Protein AF-A0A9E6B2T8-F1 (afdb_monomer)

Secondary structure (DSSP, 8-state):
--PPPPP-------------HHHHHHHHHHTSSHHHHHHHHHHHH--HHHHHHHT-S-HHHHHHHHHHHHHHHS-GGGB-SSSHHHHHHHHHHHTSSSEEEHHHHHHHHH--GGGGGGB--SBPTT-EESSGGGB-GGGT-EEE--TT-SSEEEE--EEE-TTSB--STTEEE-TTEEE-SSBEEEPBPTTSB-BTTB-B-TTEE--SSTT-B-EEPBPTT-EESSGGGBTTS-EE--TT-S-EEE-SEEE--TTSHHHHTT-

Radius of gyration: 22.66 Å; Cα contacts (8 Å, |Δi|>4): 548; chains: 1; bounding box: 58×79×52 Å

Foldseek 3Di:
DDDDDDDDDDDPDPPPPDDDPVNVVVVLVQPVWLLSLLLLLQLLQQDPQLCVQQVPVDSVRLSVLSSVLSCVQEPRVQFDSPLSVVLSVLSNVQNVNQKHFPVSCCSSNVCDDSRLQRGQAPADFQGKDQFQSNHGCVVPWGFADDPPDNIGGTENADEDEAFQFQLDNRYDYPQQFAHLNGGTYGAAEFFAFADPRRAHGQQWGWDDDPRTGTDGADEFFDKDQALRSHNRSDFDDDPPDSIGTHHRIDRRHNPDPVSVSSD

Solvent-accessible surface area (backbone atoms only — not comparable to full-atom values): 13798 Å² total; per-residue (Å²): 142,84,83,86,84,83,82,85,82,81,82,81,79,78,82,76,82,76,79,50,73,68,58,54,51,56,52,50,63,60,31,71,45,46,66,49,40,19,48,53,42,8,56,36,43,38,38,71,61,31,29,59,36,24,62,22,87,36,54,70,49,15,24,58,37,29,25,55,52,39,57,72,72,49,53,62,93,26,49,30,55,88,35,39,66,54,20,42,52,49,40,30,57,34,33,65,79,29,48,32,32,40,69,36,44,38,32,72,76,62,41,26,76,64,27,37,42,29,32,23,15,87,25,46,80,76,27,71,23,85,42,42,54,40,6,22,30,86,74,56,20,36,39,39,66,52,71,96,47,92,58,20,28,9,22,58,74,38,83,33,56,84,71,36,74,30,58,55,79,35,43,38,42,47,94,67,30,39,46,75,53,47,34,14,38,72,34,31,51,79,71,32,74,29,43,97,70,41,45,38,32,89,68,34,24,56,57,92,62,98,84,19,37,15,36,75,33,32,56,75,69,33,81,25,74,44,30,6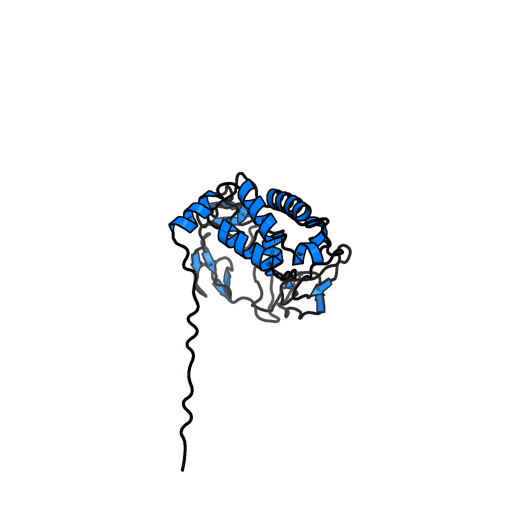5,44,15,66,54,46,23,37,53,54,50,101,88,48,80,56,23,28,15,32,67,54,47,70,57,27,67,83,37,75,72,24,67,58,38,72

Sequence (263 aa):
MRRPLLALVTLSISLACSQTPDEIDSQRGALQDAGSFCAEWADAACNSQVVDRCAAESTDHCVGQQERSCKKLINADEYSNRTAFQCLGAVARAYADAELTASELKTVLGAQNECDSVVAGPGAADGACLRTSDCNTDRELECLFRPGNAVGSCQLPEGIEAGHDCSALSSVCGGEYYCDGSHCLSKKAAEEPCSNTEPCGADLHCPAGDDSHCQPTLDTGGECELDEQCASGLCALRTTESVGVCADSVVLNPLSPLCEQLR

Nearest PDB structures (foldseek):
  6cuc-assembly1_A  TM=4.946E-01  e=6.580E-02  Cyriopagopus schmidti
  5irx-assembly1_E  TM=4.633E-01  e=2.739E-01  Cyriopagopus schmidti

Structure (mmCIF, N/CA/C/O backbone):
data_AF-A0A9E6B2T8-F1
#
_entry.id   AF-A0A9E6B2T8-F1
#
loop_
_atom_site.group_PDB
_atom_site.id
_atom_site.type_symbol
_atom_site.label_atom_id
_atom_site.label_alt_id
_atom_site.label_comp_id
_atom_site.label_asym_id
_atom_site.label_entity_id
_atom_site.label_seq_id
_atom_site.pdbx_PDB_ins_code
_atom_site.Cartn_x
_atom_site.Cartn_y
_atom_site.Cartn_z
_atom_site.occupancy
_atom_site.B_iso_or_equiv
_atom_site.auth_seq_id
_atom_site.auth_comp_id
_atom_site.auth_asym_id
_atom_site.auth_atom_id
_atom_site.pdbx_PDB_model_num
ATOM 1 N N . MET A 1 1 ? -24.218 -64.046 4.408 1.00 39.78 1 MET A N 1
ATOM 2 C CA . MET A 1 1 ? -24.852 -62.838 4.980 1.00 39.78 1 MET A CA 1
ATOM 3 C C . MET A 1 1 ? -23.865 -61.680 4.872 1.00 39.78 1 MET A C 1
ATOM 5 O O . MET A 1 1 ? -22.901 -61.652 5.620 1.00 39.78 1 MET A O 1
ATOM 9 N N . ARG A 1 2 ? -24.033 -60.786 3.892 1.00 34.91 2 ARG A N 1
ATOM 10 C CA . ARG A 1 2 ? -23.245 -59.550 3.737 1.00 34.91 2 ARG A CA 1
ATOM 11 C C . ARG A 1 2 ? -24.241 -58.412 3.513 1.00 34.91 2 ARG A C 1
ATOM 13 O O . ARG A 1 2 ? -25.027 -58.487 2.575 1.00 34.91 2 ARG A O 1
ATOM 20 N N . ARG A 1 3 ? -24.264 -57.435 4.422 1.00 41.81 3 ARG A N 1
ATOM 21 C CA . ARG A 1 3 ? -25.079 -56.214 4.326 1.00 41.81 3 ARG A CA 1
ATOM 22 C C . ARG A 1 3 ? -24.258 -55.134 3.611 1.00 41.81 3 ARG A C 1
ATOM 24 O O . ARG A 1 3 ? -23.122 -54.925 4.033 1.00 41.81 3 ARG A O 1
ATOM 31 N N . PRO A 1 4 ? -24.787 -54.442 2.591 1.00 47.94 4 PRO A N 1
ATOM 32 C CA . PRO A 1 4 ? -24.173 -53.220 2.092 1.00 47.94 4 PRO A CA 1
ATOM 33 C C . PRO A 1 4 ? -24.588 -52.026 2.968 1.00 47.94 4 PRO A C 1
ATOM 35 O O . PRO A 1 4 ? -25.767 -51.852 3.278 1.00 47.94 4 PRO A O 1
ATOM 38 N N . LEU A 1 5 ? -23.603 -51.228 3.381 1.00 50.06 5 LEU A N 1
ATOM 39 C CA . LEU A 1 5 ? -23.778 -49.911 3.995 1.00 50.06 5 LEU A CA 1
ATOM 40 C C . LEU A 1 5 ? -24.016 -48.889 2.874 1.00 50.06 5 LEU A C 1
ATOM 42 O O . LEU A 1 5 ? -23.156 -48.716 2.013 1.00 50.06 5 LEU A O 1
ATOM 46 N N . LEU A 1 6 ? -25.179 -48.233 2.881 1.00 46.94 6 LEU A N 1
ATOM 47 C CA . LEU A 1 6 ? -25.434 -47.030 2.088 1.00 46.94 6 LEU A CA 1
ATOM 48 C C . LEU A 1 6 ? -24.736 -45.844 2.767 1.00 46.94 6 LEU A C 1
ATOM 50 O O . LEU A 1 6 ? -25.043 -45.530 3.916 1.00 46.94 6 LEU A O 1
ATOM 5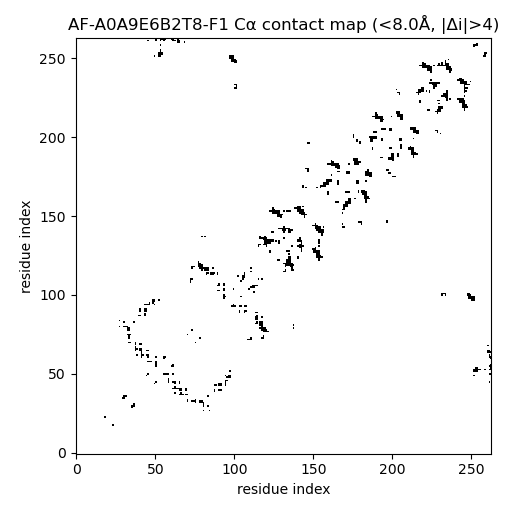4 N N . ALA A 1 7 ? -23.830 -45.180 2.052 1.00 48.09 7 ALA A N 1
ATOM 55 C CA . ALA A 1 7 ? -23.299 -43.877 2.432 1.00 48.09 7 ALA A CA 1
ATOM 56 C C . ALA A 1 7 ? -24.248 -42.782 1.916 1.00 48.09 7 ALA A C 1
ATOM 58 O O . ALA A 1 7 ? -24.471 -42.669 0.710 1.00 48.09 7 ALA A O 1
ATOM 59 N N . LEU A 1 8 ? -24.830 -42.006 2.833 1.00 46.06 8 LEU A N 1
ATOM 60 C CA . LEU A 1 8 ? -25.607 -40.806 2.526 1.00 46.06 8 LEU A CA 1
ATOM 61 C C . LEU A 1 8 ? -24.627 -39.640 2.322 1.00 46.06 8 LEU A C 1
ATOM 63 O O . LEU A 1 8 ? -23.967 -39.219 3.268 1.00 46.06 8 LEU A O 1
ATOM 67 N N . VAL A 1 9 ? -24.527 -39.131 1.094 1.00 49.38 9 VAL A N 1
ATOM 68 C CA . VAL A 1 9 ? -23.808 -37.890 0.778 1.00 49.38 9 VAL A CA 1
ATOM 69 C C . VAL A 1 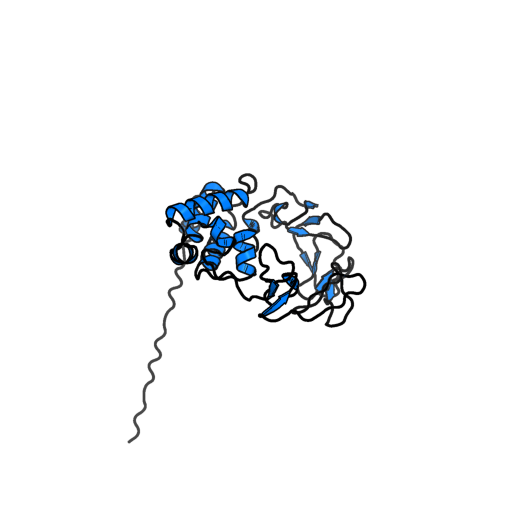9 ? -24.791 -36.735 0.960 1.00 49.38 9 VAL A C 1
ATOM 71 O O . VAL A 1 9 ? -25.704 -36.559 0.155 1.00 49.38 9 VAL A O 1
ATOM 74 N N . THR A 1 10 ? -24.647 -35.970 2.040 1.00 47.75 10 THR A N 1
ATOM 75 C CA . THR A 1 10 ? -25.374 -34.710 2.236 1.00 47.75 10 THR A CA 1
ATOM 76 C C . THR A 1 10 ? -24.687 -33.616 1.427 1.00 47.75 10 THR A C 1
ATOM 78 O O . THR A 1 10 ? -23.586 -33.184 1.760 1.00 47.75 10 THR A O 1
ATOM 81 N N . LEU A 1 11 ? -25.336 -33.205 0.340 1.00 46.59 11 LEU A N 1
ATOM 82 C CA . LEU A 1 11 ? -24.934 -32.083 -0.498 1.00 46.59 11 LEU A CA 1
ATOM 83 C C . LEU A 1 11 ? -25.292 -30.777 0.237 1.00 46.59 11 LEU A C 1
ATOM 85 O O . LEU A 1 11 ? -26.454 -30.372 0.262 1.00 46.59 11 LEU A O 1
ATOM 89 N N . SER A 1 12 ? -24.313 -30.150 0.885 1.00 43.91 12 SER A N 1
ATOM 90 C CA . SER A 1 12 ? -24.464 -28.819 1.480 1.00 43.91 12 SER A CA 1
ATOM 91 C C . SER A 1 12 ? -24.494 -27.782 0.357 1.00 43.91 12 SER A C 1
ATOM 93 O O . SER A 1 12 ? -23.468 -27.485 -0.248 1.00 43.91 12 SER A O 1
ATOM 95 N N . ILE A 1 13 ? -25.681 -27.266 0.042 1.00 42.25 13 ILE A N 1
ATOM 96 C CA . ILE A 1 13 ? -25.859 -26.147 -0.887 1.00 42.25 13 ILE A CA 1
ATOM 97 C C . ILE A 1 13 ? -25.399 -24.883 -0.157 1.00 42.25 13 ILE A C 1
ATOM 99 O O . ILE A 1 13 ? -26.090 -24.395 0.737 1.00 42.25 13 ILE A O 1
ATOM 103 N N . SER A 1 14 ? -24.225 -24.370 -0.516 1.00 40.38 14 SER A N 1
ATOM 104 C CA . SER A 1 14 ? -23.780 -23.040 -0.109 1.00 40.38 14 SER A CA 1
ATOM 105 C C . SER A 1 14 ? -24.746 -22.004 -0.689 1.00 40.38 14 SER A C 1
ATOM 107 O O . SER A 1 14 ? -24.789 -21.798 -1.901 1.00 40.38 14 SER A O 1
ATOM 109 N N . LEU A 1 15 ? -25.547 -21.368 0.170 1.00 40.00 15 LEU A N 1
ATOM 110 C CA . LEU A 1 15 ? -26.296 -20.158 -0.163 1.00 40.00 15 LEU A CA 1
ATOM 111 C C . LEU A 1 15 ? -25.293 -19.021 -0.390 1.00 40.00 15 LEU A C 1
ATOM 113 O O . LEU A 1 15 ? -24.921 -18.312 0.539 1.00 40.00 15 LEU A O 1
ATOM 117 N N . ALA A 1 16 ? -24.840 -18.859 -1.630 1.00 41.72 16 ALA A N 1
ATOM 118 C CA . ALA A 1 16 ? -24.264 -17.603 -2.078 1.00 41.72 16 ALA A CA 1
ATOM 119 C C . ALA A 1 16 ? -25.407 -16.580 -2.152 1.00 41.72 16 ALA A C 1
ATOM 121 O O . ALA A 1 16 ? -26.216 -16.610 -3.083 1.00 41.72 16 ALA A O 1
ATOM 122 N N . CYS A 1 17 ? -25.519 -15.720 -1.137 1.00 43.41 17 CYS A N 1
ATOM 123 C CA . CYS A 1 17 ? -26.401 -14.556 -1.161 1.00 43.41 17 CYS A CA 1
ATOM 124 C C . CYS A 1 17 ? -26.036 -13.697 -2.378 1.00 43.41 17 CYS A C 1
ATOM 126 O O . CYS A 1 17 ? -25.031 -12.994 -2.376 1.00 43.41 17 CYS A O 1
ATOM 128 N N . SER A 1 18 ? -26.826 -13.807 -3.443 1.00 44.78 18 SER A N 1
ATOM 129 C CA . SER A 1 18 ? -26.680 -12.988 -4.641 1.00 44.78 18 SER A CA 1
ATOM 130 C C . SER A 1 18 ? -27.371 -11.657 -4.364 1.00 44.78 18 SER A C 1
ATOM 132 O O . SER A 1 18 ? -28.598 -11.593 -4.400 1.00 44.78 18 SER A O 1
ATOM 134 N N . GLN A 1 19 ? -26.601 -10.628 -4.010 1.00 53.06 19 GLN A N 1
ATOM 135 C CA . GLN A 1 19 ? -27.118 -9.262 -3.906 1.00 53.06 19 GLN A CA 1
ATOM 136 C C . GLN A 1 19 ? -27.651 -8.817 -5.269 1.00 53.06 19 GLN A C 1
ATOM 138 O O . GLN A 1 19 ? -27.060 -9.119 -6.311 1.00 53.06 19 GLN A O 1
ATOM 143 N N . THR A 1 20 ? -28.792 -8.133 -5.271 1.00 56.78 20 THR A N 1
ATOM 144 C CA . THR A 1 20 ? -29.376 -7.621 -6.514 1.00 56.78 20 THR A CA 1
ATOM 145 C C . THR A 1 20 ? -28.633 -6.362 -6.982 1.00 56.78 20 THR A C 1
ATOM 147 O O . THR A 1 20 ? -28.131 -5.609 -6.147 1.00 56.78 20 THR A O 1
ATOM 150 N N . PRO A 1 21 ? -28.564 -6.086 -8.298 1.00 62.22 21 PRO A N 1
ATOM 151 C CA . PRO A 1 21 ? -27.972 -4.846 -8.811 1.00 62.22 21 PRO A CA 1
ATOM 152 C C . PRO A 1 21 ? -28.556 -3.575 -8.170 1.00 62.22 21 PRO A C 1
ATOM 154 O O . PRO A 1 21 ? -27.811 -2.642 -7.891 1.00 62.22 21 PRO A O 1
ATOM 157 N N . ASP A 1 22 ? -29.855 -3.582 -7.851 1.00 57.69 22 ASP A N 1
ATOM 158 C CA . ASP A 1 22 ? -30.545 -2.460 -7.200 1.00 57.69 22 ASP A CA 1
ATOM 159 C C . ASP A 1 22 ? -30.086 -2.231 -5.744 1.00 57.69 22 ASP A C 1
ATOM 161 O O . ASP A 1 22 ? -29.989 -1.088 -5.297 1.00 57.69 22 ASP A O 1
ATOM 165 N N . GLU A 1 23 ? -29.753 -3.291 -4.994 1.00 59.38 23 GLU A N 1
ATOM 166 C CA . GLU A 1 23 ? -29.161 -3.160 -3.652 1.00 59.38 23 GLU A CA 1
ATOM 167 C C . GLU A 1 23 ? -27.735 -2.608 -3.719 1.00 59.38 23 GLU A C 1
ATOM 169 O O . GLU A 1 23 ? -27.377 -1.749 -2.916 1.00 59.38 23 GLU A O 1
ATOM 174 N N . ILE A 1 24 ? -26.945 -3.043 -4.705 1.00 58.03 24 ILE A N 1
ATOM 175 C CA . ILE A 1 24 ? -25.574 -2.559 -4.916 1.00 58.03 24 ILE A CA 1
ATOM 176 C C . ILE A 1 24 ? -25.579 -1.067 -5.280 1.00 58.03 24 ILE A C 1
ATOM 178 O O . ILE A 1 24 ? -24.773 -0.300 -4.752 1.00 58.03 24 ILE A O 1
ATOM 182 N N . ASP A 1 25 ? -26.503 -0.626 -6.135 1.00 59.22 25 ASP A N 1
ATOM 183 C CA . ASP A 1 25 ? -26.621 0.786 -6.511 1.00 59.22 25 ASP A CA 1
ATOM 184 C C . ASP A 1 25 ? -27.166 1.653 -5.368 1.00 59.22 25 ASP A C 1
ATOM 186 O O . ASP A 1 25 ? -26.686 2.770 -5.160 1.00 59.22 25 ASP A O 1
ATOM 190 N N . SER A 1 26 ? -28.099 1.136 -4.560 1.00 61.56 26 SER A N 1
ATOM 191 C CA . SER A 1 26 ? -28.564 1.835 -3.355 1.00 61.56 26 SER A CA 1
ATOM 192 C C . SER A 1 26 ? -27.455 1.980 -2.312 1.00 61.56 26 SER A C 1
ATOM 194 O O . SER A 1 26 ? -27.367 3.018 -1.657 1.00 61.56 26 SER A O 1
ATOM 196 N N . GLN A 1 27 ? -26.602 0.967 -2.160 1.00 62.81 27 GLN A N 1
ATOM 197 C CA . GLN A 1 27 ? -25.443 1.030 -1.278 1.00 62.81 27 GLN A CA 1
ATOM 198 C C . GLN A 1 27 ? -24.390 2.012 -1.829 1.00 62.81 27 GLN A C 1
ATOM 200 O O . GLN A 1 27 ? -23.911 2.857 -1.077 1.00 62.81 27 GLN A O 1
ATOM 205 N N . ARG A 1 28 ? -24.092 2.030 -3.141 1.00 61.50 28 ARG A N 1
ATOM 206 C CA . ARG A 1 28 ? -23.213 3.066 -3.750 1.00 61.50 28 ARG A CA 1
ATOM 207 C C . ARG A 1 28 ? -23.743 4.476 -3.569 1.00 61.50 28 ARG A C 1
ATOM 209 O O . ARG A 1 28 ? -22.951 5.401 -3.409 1.00 61.50 28 ARG A O 1
ATOM 216 N N . GLY A 1 29 ? -25.063 4.635 -3.541 1.00 64.12 29 GLY A N 1
ATOM 217 C CA . GLY A 1 29 ? -25.708 5.894 -3.190 1.00 64.12 29 GLY A CA 1
ATOM 218 C C . GLY A 1 29 ? -25.353 6.407 -1.789 1.00 64.12 29 GLY A C 1
ATOM 219 O O . GLY A 1 29 ? -25.330 7.617 -1.589 1.00 64.12 29 GLY A O 1
ATOM 220 N N . ALA A 1 30 ? -25.033 5.520 -0.842 1.00 77.69 30 ALA A N 1
ATOM 221 C CA . ALA A 1 30 ? -24.651 5.895 0.520 1.00 77.69 30 ALA A CA 1
ATOM 222 C C . ALA A 1 30 ? -23.182 6.343 0.636 1.00 77.69 30 ALA A C 1
ATOM 224 O O . ALA A 1 30 ? -22.857 7.124 1.524 1.00 77.69 30 ALA A O 1
ATOM 225 N N . LEU A 1 31 ? -22.313 5.915 -0.286 1.00 90.00 31 LEU A N 1
ATOM 226 C CA . LEU A 1 31 ? -20.875 6.220 -0.302 1.00 90.00 31 LEU A CA 1
ATOM 227 C C . LEU A 1 31 ? -20.518 7.300 -1.336 1.00 90.00 31 LEU A C 1
ATOM 229 O O . LEU A 1 31 ? -19.458 7.244 -1.954 1.00 90.00 31 LEU A O 1
ATOM 233 N N . GLN A 1 32 ? -21.417 8.249 -1.606 1.00 87.25 32 GLN A N 1
ATOM 234 C CA . GLN A 1 32 ? -21.206 9.245 -2.667 1.00 87.25 32 GLN A CA 1
ATOM 235 C C . GLN A 1 32 ? -20.102 10.260 -2.364 1.00 87.25 32 GLN A C 1
ATOM 237 O O . GLN A 1 32 ? -19.532 10.814 -3.300 1.00 87.25 32 GLN A O 1
ATOM 242 N N . ASP A 1 33 ? -19.782 10.484 -1.093 1.00 90.88 33 ASP A N 1
ATOM 243 C CA . ASP A 1 33 ? -18.741 11.412 -0.670 1.00 90.88 33 ASP A CA 1
ATOM 244 C C . ASP A 1 33 ? -17.759 10.773 0.317 1.00 90.88 33 ASP A C 1
ATOM 246 O O . ASP A 1 33 ? -18.063 9.789 1.000 1.00 90.88 33 ASP A O 1
ATOM 250 N N . ALA A 1 34 ? -16.570 11.373 0.402 1.00 92.62 34 ALA A N 1
ATOM 251 C CA . ALA A 1 34 ? -15.487 10.916 1.267 1.00 92.62 34 ALA A CA 1
ATOM 252 C C . ALA A 1 34 ? -15.869 10.899 2.755 1.00 92.62 34 ALA A C 1
ATOM 254 O O . ALA A 1 34 ? -15.321 10.114 3.527 1.00 92.62 34 ALA A O 1
ATOM 255 N N . GLY A 1 35 ? -16.794 11.766 3.180 1.00 94.50 35 GLY A N 1
ATOM 256 C CA . GLY A 1 35 ? -17.267 11.821 4.557 1.00 94.50 35 GLY A CA 1
ATOM 257 C C . GLY A 1 35 ? -18.040 10.562 4.927 1.00 94.50 35 GLY A C 1
ATOM 258 O O . GLY A 1 35 ? -17.684 9.911 5.909 1.00 94.50 35 GLY A O 1
ATOM 259 N N . SER A 1 36 ? -19.037 10.196 4.119 1.00 94.75 36 SER A N 1
ATOM 260 C CA . SER A 1 36 ? -19.785 8.945 4.300 1.00 94.75 36 SER A CA 1
ATOM 261 C C . SER A 1 36 ? -18.893 7.713 4.161 1.00 94.75 36 SER A C 1
ATOM 263 O O . SER A 1 36 ? -19.002 6.791 4.964 1.00 94.75 36 SER A O 1
ATOM 265 N N . PHE A 1 37 ? -17.957 7.708 3.207 1.00 95.56 37 PHE A N 1
ATOM 266 C CA . PHE A 1 37 ? -16.970 6.633 3.096 1.00 95.56 37 PHE A CA 1
ATOM 267 C C . PHE A 1 37 ? -16.132 6.471 4.366 1.00 95.56 37 PHE A C 1
ATOM 269 O O . PHE A 1 37 ? -15.991 5.361 4.870 1.00 95.56 37 PHE A O 1
ATOM 276 N N . CYS A 1 38 ? -15.609 7.567 4.919 1.00 96.38 38 CYS A N 1
ATOM 277 C CA . CYS A 1 38 ? -14.784 7.496 6.119 1.00 96.38 38 CYS A CA 1
ATOM 278 C C . CYS A 1 38 ? -15.559 7.129 7.389 1.00 96.38 38 CYS A C 1
ATOM 280 O O . CYS A 1 38 ? -14.953 6.591 8.314 1.00 96.38 38 CYS A O 1
ATOM 282 N N . ALA A 1 39 ? -16.867 7.390 7.446 1.00 95.75 39 ALA A N 1
ATOM 283 C CA . ALA A 1 39 ? -17.714 6.884 8.524 1.00 95.75 39 ALA A CA 1
ATOM 284 C C . ALA A 1 39 ? -17.820 5.350 8.458 1.00 95.75 39 ALA A C 1
ATOM 286 O O . ALA A 1 39 ? -17.547 4.665 9.438 1.00 95.75 39 ALA A O 1
ATOM 287 N N . GLU A 1 40 ? -18.096 4.804 7.273 1.00 96.25 40 GLU A N 1
ATOM 288 C CA . GLU A 1 40 ? -18.193 3.352 7.065 1.00 96.25 40 GLU A CA 1
ATOM 289 C C . GLU A 1 40 ? -16.831 2.650 7.210 1.00 96.25 40 GLU A C 1
ATOM 291 O O . GLU A 1 40 ? -16.750 1.535 7.725 1.00 96.25 40 GLU A O 1
ATOM 296 N N . TRP A 1 41 ? -15.733 3.313 6.826 1.00 96.00 41 TRP A N 1
ATOM 297 C CA . TRP A 1 41 ? -14.370 2.845 7.108 1.00 96.00 41 TRP A CA 1
ATOM 298 C C . TRP A 1 41 ? -14.160 2.682 8.609 1.00 96.00 41 TRP A C 1
ATOM 300 O O . TRP A 1 41 ? -13.617 1.676 9.067 1.00 96.00 41 TRP A O 1
ATOM 310 N N . ALA A 1 42 ? -14.566 3.690 9.381 1.00 96.06 42 ALA A N 1
ATOM 311 C CA . ALA A 1 42 ? -14.387 3.698 10.819 1.00 96.06 42 ALA A CA 1
ATOM 312 C C . ALA A 1 42 ? -15.186 2.581 11.497 1.00 96.06 42 ALA A C 1
ATOM 314 O O . ALA A 1 42 ? -14.642 1.884 12.354 1.00 96.06 42 ALA A O 1
ATOM 315 N N . ASP A 1 43 ? -16.424 2.354 11.060 1.00 95.69 43 ASP A N 1
ATOM 316 C CA . ASP A 1 43 ? -17.250 1.243 11.535 1.00 95.69 43 ASP A CA 1
ATOM 317 C C . ASP A 1 43 ? -16.635 -0.121 11.182 1.00 95.69 43 ASP A C 1
ATOM 319 O O . ASP A 1 43 ? -16.597 -1.023 12.024 1.00 95.69 43 ASP A O 1
ATOM 323 N N . ALA A 1 44 ? -16.081 -0.269 9.973 1.00 95.38 44 ALA A N 1
ATOM 324 C CA . ALA A 1 44 ? -15.379 -1.483 9.554 1.00 95.38 44 ALA A CA 1
ATOM 325 C C . ALA A 1 44 ? -14.115 -1.756 10.391 1.00 95.38 44 ALA A C 1
ATOM 327 O O . ALA A 1 44 ? -13.830 -2.909 10.727 1.00 95.38 44 ALA A O 1
ATOM 328 N N . ALA A 1 45 ? -13.368 -0.708 10.746 1.00 95.19 45 ALA A N 1
ATOM 329 C CA . ALA A 1 45 ? -12.142 -0.816 11.532 1.00 95.19 45 ALA A CA 1
ATOM 330 C C . ALA A 1 45 ? -12.404 -1.074 13.027 1.00 95.19 45 ALA A C 1
ATOM 332 O O . ALA A 1 45 ? -11.662 -1.811 13.674 1.00 95.19 45 ALA A O 1
ATOM 333 N N . CYS A 1 46 ? -13.466 -0.501 13.596 1.00 96.25 46 CYS A N 1
ATOM 334 C CA . CYS A 1 46 ? -13.718 -0.483 15.040 1.00 96.25 46 CYS A CA 1
ATOM 335 C C . CYS A 1 46 ? -14.659 -1.590 15.529 1.00 96.25 46 CYS A C 1
ATOM 337 O O . CYS A 1 46 ? -15.605 -1.348 16.282 1.00 96.25 46 CYS A O 1
ATOM 339 N N . ASN A 1 47 ? -14.373 -2.838 15.159 1.00 94.38 47 ASN A N 1
ATOM 340 C CA . ASN A 1 47 ? -15.091 -3.984 15.716 1.00 94.38 47 ASN A CA 1
ATOM 341 C C . ASN A 1 47 ? -14.674 -4.278 17.175 1.00 94.38 47 ASN A C 1
ATOM 343 O O . ASN A 1 47 ? -13.680 -3.757 17.687 1.00 94.38 47 ASN A O 1
ATOM 347 N N . SER A 1 48 ? -15.429 -5.145 17.859 1.00 94.69 48 SER A N 1
ATOM 348 C CA . SER A 1 48 ? -15.191 -5.453 19.276 1.00 94.69 48 SER A CA 1
ATOM 349 C C . SER A 1 48 ? -13.791 -6.004 19.554 1.00 94.69 48 SER A C 1
ATOM 351 O O . SER A 1 48 ? -13.220 -5.689 20.590 1.00 94.69 48 SER A O 1
ATOM 353 N N . GLN A 1 49 ? -13.210 -6.787 18.637 1.00 94.94 49 GLN A N 1
ATOM 354 C CA . GLN A 1 49 ? -11.865 -7.330 18.831 1.00 94.94 49 GLN A CA 1
ATOM 355 C C . GLN A 1 49 ? -10.819 -6.221 18.806 1.00 94.94 49 GLN A C 1
ATOM 357 O O . GLN A 1 49 ? -9.945 -6.202 19.666 1.00 94.94 49 GLN A O 1
ATOM 362 N N . VAL A 1 50 ? -10.930 -5.274 17.873 1.00 95.25 50 VAL A N 1
ATOM 363 C CA . VAL A 1 50 ? -10.025 -4.120 17.798 1.00 95.25 50 VAL A CA 1
ATOM 364 C C . VAL A 1 50 ? -10.160 -3.235 19.032 1.00 95.25 50 VAL A C 1
ATOM 366 O O . VAL A 1 50 ? -9.150 -2.901 19.650 1.00 95.25 50 VAL A O 1
ATOM 369 N N . VAL A 1 51 ? -11.389 -2.910 19.439 1.00 95.94 51 VAL A N 1
ATOM 370 C CA . VAL A 1 51 ? -11.663 -2.110 20.646 1.00 95.94 51 VAL A CA 1
ATOM 371 C C . VAL A 1 51 ? -11.061 -2.771 21.888 1.00 95.94 51 VAL A C 1
ATOM 373 O O . VAL A 1 51 ? -10.340 -2.111 22.641 1.00 95.94 51 VAL A O 1
ATOM 376 N N . ASP A 1 52 ? -11.279 -4.075 22.067 1.00 95.38 52 ASP A N 1
ATOM 377 C CA . ASP A 1 52 ? -10.756 -4.834 23.204 1.00 95.38 52 ASP A CA 1
ATOM 378 C C . ASP A 1 52 ? -9.223 -4.926 23.169 1.00 95.38 52 ASP A C 1
ATOM 380 O O . ASP A 1 52 ? -8.551 -4.674 24.173 1.00 95.38 52 ASP A O 1
ATOM 384 N N . ARG A 1 53 ? -8.642 -5.255 22.009 1.00 95.12 53 ARG A N 1
ATOM 385 C CA . ARG A 1 53 ? -7.191 -5.427 21.832 1.00 95.12 53 ARG A CA 1
ATOM 386 C C . ARG A 1 53 ? -6.433 -4.122 21.971 1.00 95.12 53 ARG A C 1
ATOM 388 O O . ARG A 1 53 ? -5.372 -4.109 22.586 1.00 95.12 53 ARG A O 1
ATOM 395 N N . CYS A 1 54 ? -6.969 -3.025 21.453 1.00 95.31 54 CYS A N 1
ATOM 396 C CA . CYS A 1 54 ? -6.373 -1.708 21.620 1.00 95.31 54 CYS A CA 1
ATOM 397 C C . CYS A 1 54 ? -6.714 -1.059 22.965 1.00 95.31 54 CYS A C 1
ATOM 399 O O . CYS A 1 54 ? -6.119 -0.034 23.290 1.00 95.31 54 CYS A O 1
ATOM 401 N N . ALA A 1 55 ? -7.620 -1.640 23.761 1.00 95.31 55 ALA A N 1
ATOM 402 C CA . ALA A 1 55 ? -8.169 -1.013 24.962 1.00 95.31 55 ALA A CA 1
ATOM 403 C C . ALA A 1 55 ? -8.665 0.419 24.676 1.00 95.31 55 ALA A C 1
ATOM 405 O O . ALA A 1 55 ? -8.316 1.373 25.384 1.00 95.31 55 ALA A O 1
ATOM 406 N N . ALA A 1 56 ? -9.429 0.567 23.590 1.00 93.81 56 ALA A N 1
ATOM 407 C CA . ALA A 1 56 ? -10.095 1.821 23.260 1.00 93.81 56 ALA A CA 1
ATOM 408 C C . ALA A 1 56 ? -11.150 2.148 24.329 1.00 93.81 56 ALA A C 1
ATOM 410 O O . ALA A 1 56 ? -11.736 1.250 24.933 1.00 93.81 56 ALA A O 1
ATOM 411 N N . GLU A 1 57 ? -11.387 3.437 24.582 1.00 93.38 57 GLU A N 1
ATOM 412 C CA . GLU A 1 57 ? -12.320 3.877 25.632 1.00 93.38 57 GLU A CA 1
ATOM 413 C C . GLU A 1 57 ? -13.745 3.348 25.401 1.00 93.38 57 GLU A C 1
ATOM 415 O O . GLU A 1 57 ? -14.441 2.956 26.337 1.00 93.38 57 GLU A O 1
ATOM 420 N N . SER A 1 58 ? -14.171 3.332 24.141 1.00 94.56 58 SER A N 1
ATOM 421 C CA . SER A 1 58 ? -15.430 2.758 23.677 1.00 94.56 58 SER A CA 1
ATOM 422 C C . SER A 1 58 ? -15.375 2.543 22.164 1.00 94.56 58 SER A C 1
ATOM 424 O O . SER A 1 58 ? -14.509 3.102 21.485 1.00 94.56 58 SER A O 1
ATOM 426 N N . THR A 1 59 ? -16.326 1.777 21.625 1.00 95.50 59 THR A N 1
ATOM 427 C CA . THR A 1 59 ? -16.519 1.653 20.173 1.00 95.50 59 THR A CA 1
ATOM 428 C C . THR A 1 59 ? -16.739 3.017 19.522 1.00 95.50 59 THR A C 1
ATOM 430 O O . THR A 1 59 ? -16.041 3.337 18.568 1.00 95.50 59 THR A O 1
ATOM 433 N N . ASP A 1 60 ? -17.605 3.863 20.087 1.00 95.44 60 ASP A N 1
ATOM 434 C CA . ASP A 1 60 ? -17.884 5.203 19.549 1.00 95.44 60 ASP A CA 1
ATOM 435 C C . ASP A 1 60 ? -16.627 6.084 19.509 1.00 95.44 60 ASP A C 1
ATOM 437 O O . ASP A 1 60 ? -16.407 6.835 18.557 1.00 95.44 60 ASP A O 1
ATOM 441 N N . HIS A 1 61 ? -15.771 5.984 20.533 1.00 93.12 61 HIS A N 1
ATOM 442 C CA . HIS A 1 61 ? -14.508 6.716 20.555 1.00 93.12 61 HIS A CA 1
ATOM 443 C C . HIS A 1 61 ? -13.546 6.222 19.465 1.00 93.12 61 HIS A C 1
ATOM 445 O O . HIS A 1 61 ? -12.973 7.044 18.746 1.00 93.12 61 HIS A O 1
ATOM 451 N N . CYS A 1 62 ? -13.425 4.899 19.299 1.00 95.69 62 CYS A N 1
ATOM 452 C CA . CYS A 1 62 ? -12.643 4.293 18.220 1.00 95.69 62 CYS A CA 1
ATOM 453 C C . CYS A 1 62 ? -13.139 4.773 16.850 1.00 95.69 62 CYS A C 1
ATOM 455 O O . CYS A 1 62 ? -12.342 5.281 16.060 1.00 95.69 62 CYS A O 1
ATOM 457 N N . VAL A 1 63 ? -14.450 4.685 16.591 1.00 96.56 63 VAL A N 1
ATOM 458 C CA . VAL A 1 63 ? -15.064 5.107 15.322 1.00 96.56 63 VAL A CA 1
ATOM 459 C C . VAL A 1 63 ? -14.750 6.578 15.057 1.00 96.56 63 VAL A C 1
ATOM 461 O O . VAL A 1 63 ? -14.226 6.932 14.003 1.00 96.56 63 VAL A O 1
ATOM 464 N N . GLY A 1 64 ? -14.945 7.447 16.053 1.00 94.69 64 GLY A N 1
ATOM 465 C CA . GLY A 1 64 ? -14.628 8.866 15.913 1.00 94.69 64 GLY A CA 1
ATOM 466 C C . GLY A 1 64 ? -13.151 9.138 15.590 1.00 94.69 64 GLY A C 1
ATOM 467 O O . GLY A 1 64 ? -12.851 10.076 14.849 1.00 94.69 64 GLY A O 1
ATOM 468 N N . GLN A 1 65 ? -12.213 8.355 16.135 1.00 93.62 65 GLN A N 1
ATOM 469 C CA . GLN A 1 65 ? -10.786 8.464 15.807 1.00 93.62 65 GLN A CA 1
ATOM 470 C C . GLN A 1 65 ? -10.483 7.966 14.395 1.00 93.62 65 GLN A C 1
ATOM 472 O O . GLN A 1 65 ? -9.806 8.664 13.638 1.00 93.62 65 GLN A O 1
ATOM 477 N N . GLN A 1 66 ? -11.012 6.804 14.019 1.00 94.56 66 GLN A N 1
ATOM 478 C CA . GLN A 1 66 ? -10.782 6.214 12.704 1.00 94.56 66 GLN A CA 1
ATOM 479 C C . GLN A 1 66 ? -11.376 7.048 11.579 1.00 94.56 66 GLN A C 1
ATOM 481 O O . GLN A 1 66 ? -10.716 7.244 10.563 1.00 94.56 66 GLN A O 1
ATOM 486 N N . GLU A 1 67 ? -12.545 7.648 11.783 1.00 95.38 67 GLU A N 1
ATOM 487 C CA . GLU A 1 67 ? -13.139 8.558 10.805 1.00 95.38 67 GLU A CA 1
ATOM 488 C C . GLU A 1 67 ? -12.210 9.758 10.549 1.00 95.38 67 GLU A C 1
ATOM 490 O O . GLU A 1 67 ? -11.976 10.155 9.405 1.00 95.38 67 GLU A O 1
ATOM 495 N N . ARG A 1 68 ? -11.608 10.318 11.610 1.00 93.44 68 ARG A N 1
ATOM 496 C CA . ARG A 1 68 ? -10.620 11.404 11.493 1.00 93.44 68 ARG A CA 1
ATOM 497 C C . ARG A 1 68 ? -9.330 10.953 10.817 1.00 93.44 68 ARG A C 1
ATOM 499 O O . ARG A 1 68 ? -8.738 11.751 10.094 1.00 93.44 68 ARG A O 1
ATOM 506 N N . SER A 1 69 ? -8.872 9.731 11.074 1.00 91.50 69 SER A N 1
ATOM 507 C CA . SER A 1 69 ? -7.685 9.162 10.430 1.00 91.50 69 SER A CA 1
ATOM 508 C C . SER A 1 69 ? -7.931 8.927 8.941 1.00 91.50 69 SER A C 1
ATOM 510 O O . SER A 1 69 ? -7.158 9.423 8.125 1.00 91.50 69 SER A O 1
ATOM 512 N N . CYS A 1 70 ? -9.058 8.314 8.573 1.00 93.62 70 CYS A N 1
ATOM 513 C CA . CYS A 1 70 ? -9.471 8.139 7.181 1.00 93.62 70 CYS A CA 1
ATOM 514 C C . CYS A 1 70 ? -9.546 9.479 6.438 1.00 93.62 70 CYS A C 1
ATOM 516 O O . CYS A 1 70 ? -8.973 9.613 5.364 1.00 93.62 70 CYS A O 1
ATOM 518 N N . LYS A 1 71 ? -10.131 10.523 7.040 1.00 92.50 71 LYS A N 1
ATOM 519 C CA . LYS A 1 71 ? -10.208 11.868 6.431 1.00 92.50 71 LYS A CA 1
ATOM 520 C C . LYS A 1 71 ? -8.851 12.546 6.200 1.00 92.50 71 LYS A C 1
ATOM 522 O O . LYS A 1 71 ? -8.789 13.535 5.477 1.00 92.50 71 LYS A O 1
ATOM 527 N N . LYS A 1 72 ? -7.771 12.071 6.831 1.00 89.75 72 LYS A N 1
ATOM 528 C CA . LYS A 1 72 ? -6.398 12.524 6.537 1.00 89.75 72 LYS A CA 1
ATOM 529 C C . LYS A 1 72 ? -5.764 11.740 5.390 1.00 89.75 72 LYS A C 1
ATOM 531 O O . LYS A 1 72 ? -4.856 12.261 4.753 1.00 89.75 72 LYS A O 1
ATOM 536 N N . LEU A 1 73 ? -6.208 10.503 5.176 1.00 87.50 73 LEU A N 1
ATOM 537 C CA . LEU A 1 73 ? -5.744 9.631 4.100 1.00 87.50 73 LEU A CA 1
ATOM 538 C C . LEU A 1 73 ? -6.468 9.940 2.787 1.00 87.50 73 LEU A C 1
ATOM 540 O O . LEU A 1 73 ? -5.833 10.016 1.740 1.00 87.50 73 LEU A O 1
ATOM 544 N N . ILE A 1 74 ? -7.783 10.154 2.855 1.00 88.19 74 ILE A N 1
ATOM 545 C CA . ILE A 1 74 ? -8.647 10.380 1.699 1.00 88.19 74 ILE A CA 1
ATOM 546 C C . ILE A 1 74 ? -8.937 11.869 1.563 1.00 88.19 74 ILE A C 1
ATOM 548 O O . ILE A 1 74 ? -9.644 12.468 2.378 1.00 88.19 74 ILE A O 1
ATOM 552 N N . ASN A 1 75 ? -8.404 12.467 0.503 1.00 83.81 75 ASN A N 1
ATOM 553 C CA . ASN A 1 75 ? -8.747 13.824 0.119 1.00 83.81 75 ASN A CA 1
ATOM 554 C C . ASN A 1 75 ? -10.155 13.843 -0.494 1.00 83.81 75 ASN A C 1
ATOM 556 O O . ASN A 1 75 ? -10.429 13.135 -1.460 1.00 83.81 75 ASN A O 1
ATOM 560 N N . ALA A 1 76 ? -11.046 14.664 0.063 1.00 85.50 76 ALA A N 1
ATOM 561 C CA . ALA A 1 76 ? -12.437 14.733 -0.374 1.00 85.50 76 ALA A CA 1
ATOM 562 C C . ALA A 1 76 ? -12.593 15.168 -1.840 1.00 85.50 76 ALA A C 1
ATOM 564 O O . ALA A 1 76 ? -13.510 14.700 -2.510 1.00 85.50 76 ALA A O 1
ATOM 565 N N . ASP A 1 77 ? -11.693 16.020 -2.339 1.00 82.44 77 ASP A N 1
ATOM 566 C CA . ASP A 1 77 ? -11.726 16.509 -3.724 1.00 82.44 77 ASP A CA 1
ATOM 567 C C . ASP A 1 77 ? -11.248 15.454 -4.738 1.00 82.44 77 ASP A C 1
ATOM 569 O O . ASP A 1 77 ? -11.499 15.581 -5.935 1.00 82.44 77 ASP A O 1
ATOM 573 N N . GLU A 1 78 ? -10.570 14.414 -4.255 1.00 84.19 78 GLU A N 1
ATOM 574 C CA . GLU A 1 78 ? -9.985 13.330 -5.049 1.00 84.19 78 GLU A CA 1
ATOM 575 C C . GLU A 1 78 ? -10.699 12.004 -4.771 1.00 84.19 78 GLU A C 1
ATOM 577 O O . GLU A 1 78 ? -10.227 10.950 -5.164 1.00 84.19 78 GLU A O 1
ATOM 582 N N . TYR A 1 79 ? -11.826 12.005 -4.063 1.00 89.12 79 TYR A N 1
ATOM 583 C CA . TYR A 1 79 ? -12.522 10.770 -3.726 1.00 89.12 79 TYR A CA 1
ATOM 584 C C . TYR A 1 79 ? -13.265 10.179 -4.929 1.00 89.12 79 TYR A C 1
ATOM 586 O O . TYR A 1 79 ? -13.996 10.882 -5.631 1.00 89.12 79 TYR A O 1
ATOM 594 N N . SER A 1 80 ? -13.148 8.861 -5.100 1.00 87.31 80 SER A N 1
ATOM 595 C CA . SER A 1 80 ? -13.987 8.068 -5.995 1.00 87.31 80 SER A CA 1
ATOM 596 C C . SER A 1 80 ? -14.750 6.989 -5.237 1.00 87.31 80 SER A C 1
ATOM 598 O O . SER A 1 80 ? -14.200 6.217 -4.452 1.00 87.31 80 SER A O 1
ATOM 600 N N . ASN A 1 81 ? -16.042 6.877 -5.543 1.00 88.56 81 ASN A N 1
ATOM 601 C CA . ASN A 1 81 ? -16.900 5.831 -4.999 1.00 88.56 81 ASN A CA 1
ATOM 602 C C . ASN A 1 81 ? -16.863 4.518 -5.803 1.00 88.56 81 ASN A C 1
ATOM 604 O O . ASN A 1 81 ? -17.554 3.562 -5.440 1.00 88.56 81 ASN A O 1
ATOM 608 N N . ARG A 1 82 ? -16.080 4.447 -6.890 1.00 84.06 82 ARG A N 1
ATOM 609 C CA . ARG A 1 82 ? -16.078 3.316 -7.832 1.00 84.06 82 ARG A CA 1
ATOM 610 C C . ARG A 1 82 ? -15.664 2.005 -7.162 1.00 84.06 82 ARG A C 1
ATOM 612 O O . ARG A 1 82 ? -16.312 0.981 -7.385 1.00 84.06 82 ARG A O 1
ATOM 619 N N . THR A 1 83 ? -14.633 2.040 -6.318 1.00 85.62 83 THR A N 1
ATOM 620 C CA . THR A 1 83 ? -14.101 0.869 -5.594 1.00 85.62 83 THR A CA 1
ATOM 621 C C . THR A 1 83 ? -14.344 0.928 -4.084 1.00 85.62 83 THR A C 1
ATOM 623 O O . THR A 1 83 ? -13.910 0.039 -3.353 1.00 85.62 83 THR A O 1
ATOM 626 N N . ALA A 1 84 ? -15.107 1.918 -3.604 1.00 90.75 84 ALA A N 1
ATOM 627 C CA . ALA A 1 84 ? -15.333 2.163 -2.179 1.00 90.75 84 ALA A CA 1
ATOM 628 C C . ALA A 1 84 ? -15.780 0.911 -1.405 1.00 90.75 84 ALA A C 1
ATOM 630 O O . ALA A 1 84 ? -15.230 0.609 -0.351 1.00 90.75 84 ALA A O 1
ATOM 631 N N . PHE A 1 85 ? -16.694 0.104 -1.955 1.00 90.88 85 PHE A N 1
ATOM 632 C CA . PHE A 1 85 ? -17.112 -1.151 -1.311 1.00 90.88 85 PHE A CA 1
ATOM 633 C C . PHE A 1 85 ? -16.021 -2.207 -1.209 1.00 90.88 85 PHE A C 1
ATOM 635 O O . PHE A 1 85 ? -15.965 -2.940 -0.223 1.00 90.88 85 PHE A O 1
ATOM 642 N N . GLN A 1 86 ? -15.184 -2.326 -2.237 1.00 90.44 86 GLN A N 1
ATOM 643 C CA . GLN A 1 86 ? -14.101 -3.305 -2.253 1.00 90.44 86 GLN A CA 1
ATOM 644 C C . GLN A 1 86 ? -13.067 -2.935 -1.193 1.00 90.44 86 GLN A C 1
ATOM 646 O O . GLN A 1 86 ? -12.673 -3.798 -0.408 1.00 90.44 86 GLN A O 1
ATOM 651 N N . CYS A 1 87 ? -12.743 -1.643 -1.109 1.00 93.94 87 CYS A N 1
ATOM 652 C CA . CYS A 1 87 ? -11.890 -1.094 -0.071 1.00 93.94 87 CYS A CA 1
ATOM 653 C C . CYS A 1 87 ? -12.470 -1.299 1.337 1.00 93.94 87 CYS A C 1
ATOM 655 O O . CYS A 1 87 ? -11.803 -1.886 2.181 1.00 93.94 87 CYS A O 1
ATOM 657 N N . LEU A 1 88 ? -13.731 -0.923 1.595 1.00 95.50 88 LEU A N 1
ATOM 658 C CA . LEU A 1 88 ? -14.367 -1.147 2.906 1.00 95.50 88 LEU A CA 1
ATOM 659 C C . LEU A 1 88 ? -14.387 -2.629 3.291 1.00 95.50 88 LEU A C 1
ATOM 661 O O . LEU A 1 88 ? -14.134 -2.984 4.441 1.00 95.50 88 LEU A O 1
ATOM 665 N N . GLY A 1 89 ? -14.630 -3.513 2.321 1.00 94.88 89 GLY A N 1
ATOM 666 C CA . GLY A 1 89 ? -14.529 -4.952 2.527 1.00 94.88 89 GLY A CA 1
ATOM 667 C C . GLY A 1 89 ? -13.112 -5.400 2.897 1.00 94.88 89 GLY A C 1
ATOM 668 O O . GLY A 1 89 ? -12.968 -6.304 3.716 1.00 94.88 89 GLY A O 1
ATOM 669 N N . ALA A 1 90 ? -12.076 -4.795 2.312 1.00 95.38 90 ALA A N 1
ATOM 670 C CA . ALA A 1 90 ? -10.682 -5.068 2.652 1.00 95.38 90 ALA A CA 1
ATOM 671 C C . ALA A 1 90 ? -10.323 -4.551 4.052 1.00 95.38 90 ALA A C 1
ATOM 673 O O . ALA A 1 90 ? -9.729 -5.296 4.824 1.00 95.38 90 ALA A O 1
ATOM 674 N N . VAL A 1 91 ? -10.776 -3.351 4.429 1.00 96.31 91 VAL A N 1
ATOM 675 C CA . VAL A 1 91 ? -10.613 -2.794 5.785 1.00 96.31 91 VAL A CA 1
ATOM 676 C C . VAL A 1 91 ? -11.287 -3.684 6.831 1.00 96.31 91 VAL A C 1
ATOM 678 O O . VAL A 1 91 ? -10.671 -4.039 7.833 1.00 96.31 91 VAL A O 1
ATOM 681 N N . ALA A 1 92 ? -12.527 -4.112 6.579 1.00 96.62 92 ALA A N 1
ATOM 682 C CA . ALA A 1 92 ? -13.245 -5.019 7.471 1.00 96.62 92 ALA A CA 1
ATOM 683 C C . ALA A 1 92 ? -12.522 -6.365 7.643 1.00 96.62 92 ALA A C 1
ATOM 685 O O . ALA A 1 92 ? -12.486 -6.895 8.751 1.00 96.62 92 ALA A O 1
ATOM 686 N N . ARG A 1 93 ? -11.945 -6.919 6.564 1.00 96.25 93 ARG A N 1
ATOM 687 C CA . ARG A 1 93 ? -11.141 -8.153 6.629 1.00 96.25 93 ARG A CA 1
ATOM 688 C C . ARG A 1 93 ? -9.853 -7.943 7.419 1.00 96.25 93 ARG A C 1
ATOM 690 O O . ARG A 1 93 ? -9.603 -8.728 8.321 1.00 96.25 93 ARG A O 1
ATOM 697 N N . ALA A 1 94 ? -9.125 -6.865 7.132 1.00 96.06 94 ALA A N 1
ATOM 698 C CA . ALA A 1 94 ? -7.871 -6.522 7.795 1.00 96.06 94 ALA A CA 1
ATOM 699 C C . ALA A 1 94 ? -8.016 -6.435 9.318 1.00 96.06 94 ALA A C 1
ATOM 701 O O . ALA A 1 94 ? -7.161 -6.881 10.070 1.00 96.06 94 ALA A O 1
ATOM 702 N N . TYR A 1 95 ? -9.123 -5.873 9.798 1.00 95.62 95 TYR A N 1
ATOM 703 C CA . TYR A 1 95 ? -9.362 -5.723 11.230 1.00 95.62 95 TYR A CA 1
ATOM 704 C C . TYR A 1 95 ? -10.136 -6.888 11.864 1.00 95.62 95 TYR A C 1
ATOM 706 O O . TYR A 1 95 ? -10.408 -6.843 13.067 1.00 95.62 95 TYR A O 1
ATOM 714 N N . ALA A 1 96 ? -10.507 -7.925 11.105 1.00 96.25 96 ALA A N 1
ATOM 715 C CA . ALA A 1 96 ? -11.442 -8.960 11.554 1.00 96.25 96 ALA A CA 1
ATOM 716 C C . ALA A 1 96 ? -10.934 -9.797 12.737 1.00 96.25 96 ALA A C 1
ATOM 718 O O . ALA A 1 96 ? -11.745 -10.266 13.536 1.00 96.25 96 ALA A O 1
ATOM 719 N N . ASP A 1 97 ? -9.624 -9.994 12.851 1.00 94.62 97 ASP A N 1
ATOM 720 C CA . ASP A 1 97 ? -8.963 -10.789 13.895 1.00 94.62 97 ASP A CA 1
ATOM 721 C C . ASP A 1 97 ? -7.989 -9.967 14.761 1.00 94.62 97 ASP A C 1
ATOM 723 O O . ASP A 1 97 ? -7.379 -10.497 15.695 1.00 94.62 97 ASP A O 1
ATOM 727 N N . ALA A 1 98 ? -7.903 -8.656 14.501 1.00 94.06 98 ALA A N 1
ATOM 728 C CA . ALA A 1 98 ? -6.986 -7.724 15.149 1.00 94.06 98 ALA A CA 1
ATOM 729 C C . ALA A 1 98 ? -5.496 -8.106 14.994 1.00 94.06 98 ALA A C 1
ATOM 731 O O . ALA A 1 98 ? -4.666 -7.760 15.844 1.00 94.06 98 ALA A O 1
ATOM 732 N N . GLU A 1 99 ? -5.157 -8.792 13.905 1.00 95.12 99 GLU A N 1
ATOM 733 C CA . GLU A 1 99 ? -3.805 -9.162 13.509 1.00 95.12 99 GLU A CA 1
ATOM 734 C C . GLU A 1 99 ? -3.568 -8.721 12.059 1.00 95.12 99 GLU A C 1
ATOM 736 O O . GLU A 1 99 ? -4.199 -9.210 11.139 1.00 95.12 99 GLU A O 1
ATOM 741 N N . LEU A 1 100 ? -2.668 -7.758 11.852 1.00 94.56 100 LEU A N 1
ATOM 742 C CA . LEU A 1 100 ? -2.480 -7.128 10.543 1.00 94.56 100 LEU A CA 1
ATOM 743 C C . LEU A 1 100 ? -1.232 -7.670 9.849 1.00 94.56 100 LEU A C 1
ATOM 745 O O . LEU A 1 100 ? -0.112 -7.417 10.293 1.00 94.56 100 LEU A O 1
ATOM 749 N N . THR A 1 101 ? -1.409 -8.365 8.734 1.00 95.06 101 THR A N 1
ATOM 750 C CA . THR A 1 101 ? -0.332 -8.726 7.800 1.00 95.06 101 THR A CA 1
ATOM 751 C C . THR A 1 101 ? 0.254 -7.491 7.104 1.00 95.06 101 THR A C 1
ATOM 753 O O . THR A 1 101 ? -0.327 -6.403 7.117 1.00 95.06 101 THR A O 1
ATOM 756 N N . ALA A 1 102 ? 1.393 -7.648 6.422 1.00 91.00 102 ALA A N 1
ATOM 757 C CA . ALA A 1 102 ? 2.001 -6.569 5.633 1.00 91.00 102 ALA A CA 1
ATOM 758 C C . ALA A 1 102 ? 1.033 -5.958 4.600 1.00 91.00 102 ALA A C 1
ATOM 760 O O . ALA A 1 102 ? 0.973 -4.739 4.424 1.00 91.00 102 ALA A O 1
ATOM 761 N N . SER A 1 103 ? 0.250 -6.803 3.921 1.00 91.25 103 SER A N 1
ATOM 762 C CA . SER A 1 103 ? -0.735 -6.353 2.933 1.00 91.25 103 SER A CA 1
ATOM 763 C C . SER A 1 103 ? -1.885 -5.582 3.589 1.00 91.25 103 SER A C 1
ATOM 765 O O . SER A 1 103 ? -2.307 -4.529 3.107 1.00 91.25 103 SER A O 1
ATOM 767 N N . GLU A 1 104 ? -2.362 -6.053 4.738 1.00 95.00 104 GLU A N 1
ATOM 768 C CA . GLU A 1 104 ? -3.420 -5.379 5.493 1.00 95.00 104 GLU A CA 1
ATOM 769 C C . GLU A 1 104 ? -2.950 -4.028 6.033 1.00 95.00 104 GLU A C 1
ATOM 771 O O . GLU A 1 104 ? -3.681 -3.048 5.915 1.00 95.00 104 GLU A O 1
ATOM 776 N N . LEU A 1 105 ? -1.703 -3.921 6.507 1.00 92.12 105 LEU A N 1
ATOM 777 C CA . LEU A 1 105 ? -1.099 -2.645 6.906 1.00 92.12 105 LEU A CA 1
ATOM 778 C C . LEU A 1 105 ? -1.062 -1.636 5.752 1.00 92.12 105 LEU A C 1
ATOM 780 O O . LEU A 1 105 ? -1.456 -0.485 5.938 1.00 92.12 105 LEU A O 1
ATOM 784 N N . LYS A 1 106 ? -0.647 -2.056 4.548 1.00 89.62 106 LYS A N 1
ATOM 785 C CA . LYS A 1 106 ? -0.670 -1.196 3.347 1.00 89.62 106 LYS A CA 1
ATOM 786 C C . LYS A 1 106 ? -2.085 -0.719 3.016 1.00 89.62 106 LYS A C 1
ATOM 788 O O . LYS A 1 106 ? -2.273 0.445 2.659 1.00 89.62 106 LYS A O 1
ATOM 793 N N . THR A 1 107 ? -3.073 -1.591 3.195 1.00 91.31 107 THR A N 1
ATOM 794 C CA . THR A 1 107 ? -4.492 -1.271 3.001 1.00 91.31 107 THR A CA 1
ATOM 795 C C . THR A 1 107 ? -4.952 -0.205 3.997 1.00 91.31 107 THR A C 1
ATOM 797 O O . THR A 1 107 ? -5.427 0.851 3.590 1.00 91.31 107 THR A O 1
ATOM 800 N N . VAL A 1 108 ? -4.769 -0.433 5.302 1.00 91.88 108 VAL A N 1
ATOM 801 C CA . VAL A 1 108 ? -5.398 0.397 6.348 1.00 91.88 108 VAL A CA 1
ATOM 802 C C . VAL A 1 108 ? -4.607 1.655 6.719 1.00 91.88 108 VAL A C 1
ATOM 804 O O . VAL A 1 108 ? -5.190 2.621 7.200 1.00 91.88 108 VAL A O 1
ATOM 807 N N . LEU A 1 109 ? -3.291 1.680 6.487 1.00 88.50 109 LEU A N 1
ATOM 808 C CA . LEU A 1 109 ? -2.448 2.853 6.763 1.00 88.50 109 LEU A CA 1
ATOM 809 C C . LEU A 1 109 ? -2.137 3.670 5.512 1.00 88.50 109 LEU A C 1
ATOM 811 O O . LEU A 1 109 ? -1.909 4.874 5.608 1.00 88.50 109 LEU A O 1
ATOM 815 N N . GLY A 1 110 ? -2.077 3.014 4.354 1.00 83.62 110 GLY A N 1
ATOM 816 C CA . GLY A 1 110 ? -1.676 3.631 3.095 1.00 83.62 110 GLY A CA 1
ATOM 817 C C . GLY A 1 110 ? -2.813 3.851 2.105 1.00 83.62 110 GLY A C 1
ATOM 818 O O . GLY A 1 110 ? -2.558 4.478 1.080 1.00 83.62 110 GLY A O 1
ATOM 819 N N . ALA A 1 111 ? -4.016 3.324 2.375 1.00 86.38 111 ALA A N 1
ATOM 820 C CA . ALA A 1 111 ? -5.097 3.220 1.394 1.00 86.38 111 ALA A CA 1
ATOM 821 C C . ALA A 1 111 ? -4.611 2.593 0.069 1.00 86.38 111 ALA A C 1
ATOM 823 O O . AL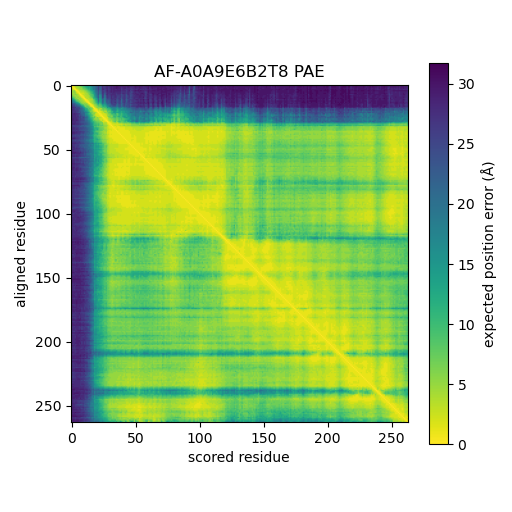A A 1 111 ? -4.921 3.081 -1.009 1.00 86.38 111 ALA A O 1
ATOM 824 N N . GLN A 1 112 ? -3.795 1.538 0.154 1.00 85.62 112 GLN A N 1
ATOM 825 C CA . GLN A 1 112 ? -3.267 0.805 -1.006 1.00 85.62 112 GLN A CA 1
ATOM 826 C C . GLN A 1 112 ? -4.085 -0.470 -1.277 1.00 85.62 112 GLN A C 1
ATOM 828 O O . GLN A 1 112 ? -5.088 -0.727 -0.608 1.00 85.62 112 GLN A O 1
ATOM 833 N N . ASN A 1 113 ? -3.638 -1.288 -2.236 1.00 86.75 113 ASN A N 1
ATOM 834 C CA . ASN A 1 113 ? -4.319 -2.509 -2.680 1.00 86.75 113 ASN A CA 1
ATOM 835 C C . ASN A 1 113 ? -5.754 -2.197 -3.125 1.00 86.75 113 ASN A C 1
ATOM 837 O O . ASN A 1 113 ? -5.955 -1.269 -3.892 1.00 86.75 113 ASN A O 1
ATOM 841 N N . GLU A 1 114 ? -6.773 -2.893 -2.617 1.00 88.75 114 GLU A N 1
ATOM 842 C CA . GLU A 1 114 ? -8.176 -2.644 -2.975 1.00 88.75 114 GLU A CA 1
ATOM 843 C C . GLU A 1 114 ? -8.678 -1.228 -2.633 1.00 88.75 114 GLU A C 1
ATOM 845 O O . GLU A 1 114 ? -9.769 -0.840 -3.059 1.00 88.75 114 GLU A O 1
ATOM 850 N N . CYS A 1 115 ? -7.904 -0.460 -1.862 1.00 88.62 115 CYS A N 1
ATOM 851 C CA . CYS A 1 115 ? -8.179 0.931 -1.524 1.00 88.62 115 CYS A CA 1
ATOM 852 C C . CYS A 1 115 ? -7.455 1.955 -2.407 1.00 88.62 115 CYS A C 1
ATOM 854 O O . CYS A 1 115 ? -7.760 3.140 -2.301 1.00 88.62 115 CYS A O 1
ATOM 856 N N . ASP A 1 116 ? -6.557 1.546 -3.305 1.00 82.06 116 ASP A N 1
ATOM 857 C CA . ASP A 1 116 ? -5.776 2.482 -4.128 1.00 82.06 116 ASP A CA 1
ATOM 858 C C . ASP A 1 116 ? -6.648 3.395 -5.008 1.00 82.06 116 ASP A C 1
ATOM 860 O O . ASP A 1 116 ? -6.335 4.563 -5.233 1.00 82.06 116 ASP A O 1
ATOM 864 N N . SER A 1 117 ? -7.790 2.871 -5.439 1.00 81.06 117 SER A N 1
ATOM 865 C CA . SER A 1 117 ? -8.692 3.492 -6.401 1.00 81.06 117 SER A CA 1
ATOM 866 C C . SER A 1 117 ? -9.847 4.253 -5.749 1.00 81.06 117 SER A C 1
ATOM 868 O O . SER A 1 117 ? -10.675 4.820 -6.458 1.00 81.06 117 SER A O 1
ATOM 870 N N . VAL A 1 118 ? -9.917 4.305 -4.408 1.00 85.75 118 VAL A N 1
ATOM 871 C CA . VAL A 1 118 ? -10.864 5.213 -3.727 1.00 85.75 118 VAL A CA 1
ATOM 872 C C . VAL A 1 118 ? -10.390 6.666 -3.764 1.00 85.75 118 VAL A C 1
ATOM 874 O O . VAL A 1 118 ? -11.158 7.577 -3.455 1.00 85.75 118 VAL A O 1
ATOM 877 N N . VAL A 1 119 ? -9.140 6.886 -4.181 1.00 81.56 119 VAL A N 1
ATOM 878 C CA . VAL A 1 119 ? -8.578 8.195 -4.504 1.00 81.56 119 VAL A CA 1
ATOM 879 C C . VAL A 1 119 ? -8.402 8.283 -6.024 1.00 81.56 119 VAL A C 1
ATOM 881 O O . VAL A 1 119 ? -7.471 7.723 -6.600 1.00 81.56 119 VAL A O 1
ATOM 884 N N . ALA A 1 120 ? -9.31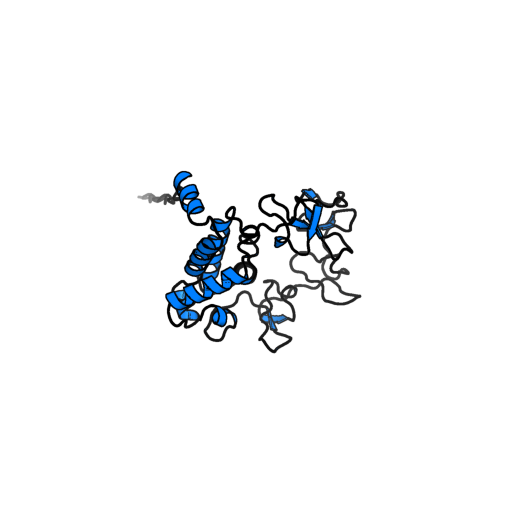6 8.980 -6.692 1.00 82.81 120 ALA A N 1
ATOM 885 C CA . ALA A 1 120 ? -9.149 9.471 -8.049 1.00 82.81 120 ALA A CA 1
ATOM 886 C C . ALA A 1 120 ? -8.305 10.748 -8.026 1.00 82.81 120 ALA A C 1
ATOM 888 O O . ALA A 1 120 ? -8.812 11.862 -7.877 1.00 82.81 120 ALA A O 1
ATOM 889 N N . GLY A 1 121 ? -6.999 10.580 -8.213 1.00 81.25 121 GLY A N 1
ATOM 890 C CA . GLY A 1 121 ? -6.081 11.698 -8.354 1.00 81.25 121 GLY A CA 1
ATOM 891 C C . GLY A 1 121 ? -6.475 12.655 -9.489 1.00 81.25 121 GLY A C 1
ATOM 892 O O . GLY A 1 121 ? -7.157 12.274 -10.452 1.00 81.25 121 GLY A O 1
ATOM 893 N N . PRO A 1 122 ? -6.025 13.919 -9.429 1.00 84.69 122 PRO A N 1
ATOM 894 C CA . PRO A 1 122 ? -6.363 14.931 -10.426 1.00 84.69 122 PRO A CA 1
ATOM 895 C C . PRO A 1 122 ? -5.630 14.725 -11.764 1.00 84.69 122 PRO A C 1
ATOM 897 O O . PRO A 1 122 ? -5.969 15.369 -12.761 1.00 84.69 122 PRO A O 1
ATOM 900 N N . GLY A 1 123 ? -4.607 13.867 -11.799 1.00 88.69 123 GLY A N 1
ATOM 901 C CA . GLY A 1 123 ? -3.757 13.624 -12.956 1.00 88.69 123 GLY A CA 1
ATOM 902 C C . GLY A 1 123 ? -4.519 13.026 -14.134 1.00 88.69 123 GLY A C 1
ATOM 903 O O . GLY A 1 123 ? -5.093 11.941 -14.054 1.00 88.69 123 GLY A O 1
ATOM 904 N N . ALA A 1 124 ? -4.500 13.732 -15.262 1.00 93.56 124 ALA A N 1
ATOM 905 C CA . ALA A 1 124 ? -4.979 13.213 -16.537 1.00 93.56 124 ALA A CA 1
ATOM 906 C C . ALA A 1 124 ? -3.932 12.296 -17.192 1.00 93.56 124 ALA A C 1
ATOM 908 O O . ALA A 1 124 ? -2.771 12.291 -16.787 1.00 93.56 124 ALA A O 1
ATOM 909 N N . ALA A 1 125 ? -4.338 11.569 -18.238 1.00 95.06 125 ALA A N 1
ATOM 910 C CA . ALA A 1 125 ? -3.421 10.778 -19.058 1.00 95.06 125 ALA A CA 1
ATOM 911 C C . ALA A 1 125 ? -2.235 11.634 -19.538 1.00 95.06 125 ALA A C 1
ATOM 913 O O . ALA A 1 125 ? -2.408 12.816 -19.848 1.00 95.06 125 ALA A O 1
ATOM 914 N N . ASP A 1 126 ? -1.045 11.037 -19.541 1.00 95.44 126 ASP A N 1
ATOM 915 C CA . ASP A 1 126 ? 0.255 11.663 -19.804 1.00 95.44 126 ASP A CA 1
ATOM 916 C C . ASP A 1 126 ? 0.704 12.720 -18.775 1.00 95.44 126 ASP A C 1
ATOM 918 O O . ASP A 1 126 ? 1.820 13.239 -18.860 1.00 95.44 126 ASP A O 1
ATOM 922 N N . GLY A 1 127 ? -0.119 13.026 -17.767 1.00 96.12 127 GLY A N 1
ATOM 923 C CA . GLY A 1 127 ? 0.223 13.936 -16.675 1.00 96.12 127 GLY A CA 1
ATOM 924 C C . GLY A 1 127 ? 1.379 13.412 -15.823 1.00 96.12 127 GLY A C 1
ATOM 925 O O . GLY A 1 127 ? 1.572 12.208 -15.702 1.00 96.12 127 GLY A O 1
ATOM 926 N N . ALA A 1 128 ? 2.160 14.315 -15.230 1.00 96.19 128 ALA A N 1
ATOM 927 C CA . ALA A 1 128 ? 3.233 13.943 -14.311 1.00 96.19 128 ALA A CA 1
ATOM 928 C C . ALA A 1 128 ? 2.671 13.456 -12.967 1.00 96.19 128 ALA A C 1
ATOM 930 O O . ALA A 1 128 ? 1.682 14.003 -12.478 1.00 96.19 128 ALA A O 1
ATOM 931 N N . CYS A 1 129 ? 3.339 12.484 -12.351 1.00 94.56 129 CYS A N 1
ATOM 932 C CA . CYS A 1 129 ? 2.943 11.918 -11.062 1.00 94.56 129 CYS A CA 1
ATOM 933 C C . CYS A 1 129 ? 4.162 11.445 -10.258 1.00 94.56 129 CYS A C 1
ATOM 935 O O . CYS A 1 129 ? 5.239 11.201 -10.808 1.00 94.56 129 CYS A O 1
ATOM 937 N N . LEU A 1 130 ? 3.994 11.325 -8.943 1.00 90.62 130 LEU A N 1
ATOM 938 C CA . LEU A 1 130 ? 4.969 10.754 -8.007 1.00 90.62 130 LEU A CA 1
ATOM 939 C C . LEU A 1 130 ? 4.455 9.466 -7.350 1.00 90.62 130 LEU A C 1
ATOM 941 O O . LEU A 1 130 ? 5.219 8.759 -6.698 1.00 90.62 130 LEU A O 1
ATOM 945 N N . ARG A 1 131 ? 3.166 9.165 -7.503 1.00 86.56 131 ARG A N 1
ATOM 946 C CA . ARG A 1 131 ? 2.485 7.972 -6.989 1.00 86.56 131 ARG A CA 1
ATOM 947 C C . ARG A 1 131 ? 1.172 7.768 -7.736 1.00 86.56 131 ARG A C 1
ATOM 949 O O . ARG A 1 131 ? 0.634 8.711 -8.311 1.00 86.56 131 ARG A O 1
ATOM 956 N N . THR A 1 132 ? 0.634 6.551 -7.700 1.00 85.75 132 THR A N 1
ATOM 957 C CA . THR A 1 132 ? -0.612 6.197 -8.402 1.00 85.75 132 THR A CA 1
ATOM 958 C C . THR A 1 132 ? -1.799 7.065 -7.995 1.00 85.75 132 THR A C 1
ATOM 960 O O . THR A 1 132 ? -2.569 7.460 -8.861 1.00 85.75 132 THR A O 1
ATOM 963 N N . SER A 1 133 ? -1.900 7.466 -6.724 1.00 80.38 133 SER A N 1
ATOM 964 C CA . SER A 1 133 ? -2.977 8.347 -6.257 1.00 80.38 133 SER A CA 1
ATOM 965 C C . SER A 1 133 ? -2.908 9.782 -6.790 1.00 80.38 133 SER A C 1
ATOM 967 O O . SER A 1 133 ? -3.862 10.530 -6.613 1.00 80.38 133 SER A O 1
ATOM 969 N N . ASP A 1 134 ? -1.828 10.181 -7.472 1.00 87.12 134 ASP A N 1
ATOM 970 C CA . ASP A 1 134 ? -1.801 11.450 -8.205 1.00 87.12 134 ASP A CA 1
ATOM 971 C C . ASP A 1 134 ? -2.540 11.336 -9.557 1.00 87.12 134 ASP A C 1
ATOM 973 O O . ASP A 1 134 ? -2.882 12.352 -10.162 1.00 87.12 134 ASP A O 1
ATOM 977 N N . CYS A 1 135 ? -2.800 10.114 -10.033 1.00 90.44 135 CYS A N 1
ATOM 978 C CA . CYS A 1 135 ? -3.454 9.813 -11.302 1.00 90.44 135 CYS A CA 1
ATOM 979 C C . CYS A 1 135 ? -4.942 9.516 -11.127 1.00 90.44 135 CYS A C 1
ATOM 981 O O . CYS A 1 135 ? -5.389 9.003 -10.103 1.00 90.44 135 CYS A O 1
ATOM 983 N N . ASN A 1 136 ? -5.726 9.823 -12.159 1.00 90.06 136 ASN A N 1
ATOM 984 C CA . ASN A 1 136 ? -7.156 9.563 -12.152 1.00 90.06 136 ASN A CA 1
ATOM 985 C C . ASN A 1 136 ? -7.446 8.059 -12.317 1.00 90.06 136 ASN A C 1
ATOM 987 O O . ASN A 1 136 ? -7.560 7.544 -13.433 1.00 90.06 136 ASN A O 1
ATOM 991 N N . THR A 1 137 ? -7.595 7.371 -11.190 1.00 86.75 137 THR A N 1
ATOM 992 C CA . THR A 1 137 ? -7.887 5.931 -11.106 1.00 86.75 137 THR A CA 1
ATOM 993 C C . THR A 1 137 ? -9.274 5.565 -11.647 1.00 86.75 137 THR A C 1
ATOM 995 O O . THR A 1 137 ? -9.468 4.452 -12.134 1.00 86.75 137 THR A O 1
ATOM 998 N N . ASP A 1 138 ? -10.223 6.509 -11.714 1.00 85.88 138 ASP A N 1
ATOM 999 C CA . ASP A 1 138 ? -11.519 6.297 -12.387 1.00 85.88 138 ASP A CA 1
ATOM 1000 C C . ASP A 1 138 ? -11.379 5.996 -13.882 1.00 85.88 138 ASP A C 1
ATOM 1002 O O . ASP A 1 138 ? -12.233 5.328 -14.478 1.00 85.88 138 ASP A O 1
ATOM 1006 N N . ARG A 1 139 ? -10.295 6.489 -14.482 1.00 87.56 139 ARG A N 1
ATOM 1007 C CA . ARG A 1 139 ? -9.887 6.226 -15.863 1.00 87.56 139 ARG A CA 1
ATOM 1008 C C . ARG A 1 139 ? -8.844 5.118 -15.968 1.00 87.56 139 ARG A C 1
ATOM 1010 O O . ARG A 1 139 ? -8.236 4.992 -17.026 1.00 87.56 139 ARG A O 1
ATOM 1017 N N . GLU A 1 140 ? -8.651 4.349 -14.897 1.00 88.88 140 GLU A N 1
ATOM 1018 C CA . GLU A 1 140 ? -7.697 3.236 -14.824 1.00 88.88 140 GLU A CA 1
ATOM 1019 C C . GLU A 1 140 ? -6.253 3.695 -15.089 1.00 88.88 140 GLU A C 1
ATOM 1021 O O . GLU A 1 140 ? -5.432 2.950 -15.616 1.00 88.88 140 GLU A O 1
ATOM 1026 N N . LEU A 1 141 ? -5.945 4.954 -14.752 1.00 92.56 141 LEU A N 1
ATOM 1027 C CA . LEU A 1 141 ? -4.600 5.494 -14.897 1.00 92.56 141 LEU A CA 1
ATOM 1028 C C . LEU A 1 141 ? -3.758 5.162 -13.669 1.00 92.56 141 LEU A C 1
ATOM 1030 O O . LEU A 1 141 ? -4.150 5.460 -12.541 1.00 92.56 141 LEU A O 1
ATOM 1034 N N . GLU A 1 142 ? -2.558 4.651 -13.912 1.00 92.50 142 GLU A N 1
ATOM 1035 C CA . GLU A 1 142 ? -1.541 4.397 -12.898 1.00 92.50 142 GLU A CA 1
ATOM 1036 C C . GLU A 1 142 ? -0.319 5.286 -13.116 1.00 92.50 142 GLU A C 1
ATOM 1038 O O . GLU A 1 142 ? -0.022 5.708 -14.238 1.00 92.50 142 GLU A O 1
ATOM 1043 N N . CYS A 1 143 ? 0.415 5.569 -12.039 1.00 92.94 143 CYS A N 1
ATOM 1044 C CA . CYS A 1 143 ? 1.655 6.322 -12.144 1.00 92.94 143 CYS A CA 1
ATOM 1045 C C . CYS A 1 143 ? 2.804 5.398 -12.544 1.00 92.94 143 CYS A C 1
ATOM 1047 O O . CYS A 1 143 ? 3.370 4.697 -11.705 1.00 92.94 143 CYS A O 1
ATOM 1049 N N . LEU A 1 144 ? 3.162 5.405 -13.828 1.00 94.31 144 LEU A N 1
ATOM 1050 C CA . LEU A 1 144 ? 4.222 4.554 -14.357 1.00 94.31 144 LEU A CA 1
ATOM 1051 C C . LEU A 1 144 ? 5.552 5.304 -14.423 1.00 94.31 144 LEU A C 1
ATOM 1053 O O . LEU A 1 144 ? 5.653 6.401 -14.980 1.00 94.31 144 LEU A O 1
ATOM 1057 N N . PHE A 1 145 ? 6.595 4.677 -13.885 1.00 92.69 145 PHE A N 1
ATOM 1058 C CA . PHE A 1 145 ? 7.964 5.182 -13.912 1.00 92.69 145 PHE A CA 1
ATOM 1059 C C . PHE A 1 145 ? 8.770 4.485 -15.003 1.00 92.69 145 PHE A C 1
ATOM 1061 O O . PHE A 1 145 ? 8.595 3.298 -15.273 1.00 92.69 145 PHE A O 1
ATOM 1068 N N . ARG A 1 146 ? 9.696 5.225 -15.616 1.00 90.25 146 ARG A N 1
ATOM 1069 C CA . ARG A 1 146 ? 10.689 4.667 -16.543 1.00 90.25 146 ARG A CA 1
ATOM 1070 C C . ARG A 1 146 ? 12.066 4.676 -15.882 1.00 90.25 146 ARG A C 1
ATOM 1072 O O . ARG A 1 146 ? 12.337 5.601 -15.109 1.00 90.25 146 ARG A O 1
ATOM 1079 N N . PRO A 1 147 ? 12.942 3.702 -16.190 1.00 85.38 147 PRO A N 1
ATOM 1080 C CA . PRO A 1 147 ? 14.296 3.671 -15.647 1.00 85.38 147 PRO A CA 1
ATOM 1081 C C . PRO A 1 147 ? 15.009 5.020 -15.804 1.00 85.38 147 PRO A C 1
ATOM 1083 O O . PRO A 1 147 ? 15.010 5.615 -16.881 1.00 85.38 147 PRO A O 1
ATOM 1086 N N . GLY A 1 148 ? 15.587 5.516 -14.708 1.00 84.06 148 GLY A N 1
ATOM 1087 C CA . GLY A 1 148 ? 16.296 6.799 -14.668 1.00 84.06 148 GLY A CA 1
ATOM 1088 C C . GLY A 1 148 ? 15.426 8.046 -14.450 1.00 84.06 148 GLY A C 1
ATOM 1089 O O . GLY A 1 148 ? 15.984 9.133 -14.307 1.00 84.06 148 GLY A O 1
ATOM 1090 N N . ASN A 1 149 ? 14.096 7.920 -14.368 1.00 88.56 149 ASN A N 1
ATOM 1091 C CA . ASN A 1 149 ? 13.196 9.050 -14.125 1.00 88.56 149 ASN A CA 1
ATOM 1092 C C . ASN A 1 149 ? 12.629 9.032 -12.700 1.00 88.56 149 ASN A C 1
ATOM 1094 O O . ASN A 1 149 ? 11.983 8.074 -12.290 1.00 88.56 149 ASN A O 1
ATOM 1098 N N . ALA A 1 150 ? 12.813 10.135 -11.968 1.00 89.75 150 ALA A N 1
ATOM 1099 C CA . ALA A 1 150 ? 12.251 10.321 -10.624 1.00 89.75 150 ALA A CA 1
ATOM 1100 C C . ALA A 1 150 ? 10.774 10.768 -10.625 1.00 89.75 150 ALA A C 1
ATOM 1102 O O . ALA A 1 150 ? 10.136 10.792 -9.577 1.00 89.75 150 ALA A O 1
ATOM 1103 N N . VAL A 1 151 ? 10.246 11.158 -11.787 1.00 94.69 151 VAL A N 1
ATOM 1104 C CA . VAL A 1 151 ? 8.853 11.571 -11.988 1.00 94.69 151 VAL A CA 1
ATOM 1105 C C . VAL A 1 151 ? 8.231 10.615 -12.996 1.00 94.69 151 VAL A C 1
ATOM 1107 O O . VAL A 1 151 ? 8.801 10.398 -14.069 1.00 94.69 151 VAL A O 1
ATOM 1110 N N . GLY A 1 152 ? 7.096 10.030 -12.631 1.00 95.06 152 GLY A N 1
ATOM 1111 C CA . GLY A 1 152 ? 6.329 9.128 -13.479 1.00 95.06 152 GLY A CA 1
ATOM 1112 C C . GLY A 1 152 ? 5.351 9.871 -14.385 1.00 95.06 152 GLY A C 1
ATOM 1113 O O . GLY A 1 152 ? 5.264 11.104 -14.380 1.00 95.06 152 GLY A O 1
ATOM 1114 N N . SER A 1 153 ? 4.589 9.102 -15.156 1.00 96.62 153 SER A N 1
ATOM 1115 C CA . SER A 1 153 ? 3.476 9.601 -15.959 1.00 96.62 153 SER A CA 1
ATOM 1116 C C . SER A 1 153 ? 2.213 8.779 -15.708 1.00 96.62 153 SER A C 1
ATOM 1118 O O . SER A 1 153 ? 2.290 7.559 -15.577 1.00 96.62 153 SER A O 1
ATOM 1120 N N . CYS A 1 154 ? 1.061 9.444 -15.657 1.00 96.44 154 CYS A N 1
ATOM 1121 C CA . CYS A 1 154 ? -0.245 8.809 -15.537 1.00 96.44 154 CYS A CA 1
ATOM 1122 C C . CYS A 1 154 ? -0.624 8.133 -16.851 1.00 96.44 154 CYS A C 1
ATOM 1124 O O . CYS A 1 154 ? -0.897 8.802 -17.848 1.00 96.44 154 CYS A O 1
ATOM 1126 N N . GLN A 1 155 ? -0.641 6.809 -16.857 1.00 97.44 155 GLN A N 1
ATOM 1127 C CA . GLN A 1 155 ? -0.792 6.000 -18.060 1.00 97.44 155 GLN A CA 1
ATOM 1128 C C . GLN A 1 155 ? -1.820 4.905 -17.821 1.00 97.44 155 GLN A C 1
ATOM 1130 O O . GLN A 1 155 ? -1.962 4.436 -16.697 1.00 97.44 155 GLN A O 1
ATOM 1135 N N . LEU A 1 156 ? -2.511 4.485 -18.879 1.00 95.69 156 LEU A N 1
ATOM 1136 C CA . LEU A 1 156 ? -3.279 3.245 -18.850 1.00 95.69 156 LEU A CA 1
ATOM 1137 C C . LEU A 1 156 ? -2.288 2.087 -19.060 1.00 95.69 156 LEU A C 1
ATOM 1139 O O . LEU A 1 156 ? -1.673 2.042 -20.130 1.00 95.69 156 LEU A O 1
ATOM 1143 N N . PRO A 1 157 ? -2.075 1.192 -18.079 1.00 95.19 157 PRO A N 1
ATOM 1144 C CA . PRO A 1 157 ? -1.063 0.150 -18.198 1.00 95.19 157 PRO A CA 1
ATOM 1145 C C . PRO A 1 157 ? -1.375 -0.853 -19.308 1.00 95.19 157 PRO A C 1
ATOM 1147 O O . PRO A 1 157 ? -2.487 -1.366 -19.425 1.00 95.19 157 PRO A O 1
ATOM 1150 N N . GLU A 1 158 ? -0.355 -1.197 -20.085 1.00 96.25 158 GLU A N 1
ATOM 1151 C CA . GLU A 1 158 ? -0.416 -2.230 -21.114 1.00 96.25 158 GLU A CA 1
ATOM 1152 C C . GLU A 1 158 ? 0.577 -3.340 -20.773 1.00 96.25 158 GLU A C 1
ATOM 1154 O O . GLU A 1 158 ? 1.790 -3.122 -20.737 1.00 96.25 158 GLU A O 1
ATOM 1159 N N . GLY A 1 159 ? 0.059 -4.541 -20.510 1.00 94.69 159 GLY A N 1
ATOM 1160 C CA . GLY A 1 159 ? 0.878 -5.705 -20.184 1.00 94.69 159 GLY A CA 1
ATOM 1161 C C . GLY A 1 159 ? 1.725 -6.156 -21.374 1.00 94.69 159 GLY A C 1
ATOM 1162 O O . GLY A 1 159 ? 1.186 -6.486 -22.430 1.00 94.69 159 GLY A O 1
ATOM 1163 N N . ILE A 1 160 ? 3.043 -6.207 -21.188 1.00 97.00 160 ILE A N 1
ATOM 1164 C CA . ILE A 1 160 ? 4.010 -6.654 -22.192 1.00 97.00 160 ILE A CA 1
ATOM 1165 C C . ILE A 1 160 ? 4.578 -8.023 -21.809 1.00 97.00 160 ILE A C 1
ATOM 1167 O O . ILE A 1 160 ? 4.967 -8.272 -20.663 1.00 97.00 160 ILE A O 1
ATOM 1171 N N . GLU A 1 161 ? 4.624 -8.920 -22.794 1.00 94.06 161 GLU A N 1
ATOM 1172 C CA . GLU A 1 161 ? 5.183 -10.262 -22.648 1.00 94.06 161 GLU A CA 1
ATOM 1173 C C . GLU A 1 161 ? 6.719 -10.251 -22.542 1.00 94.06 161 GLU A C 1
ATOM 1175 O O . GLU A 1 161 ? 7.410 -9.314 -22.943 1.00 94.06 161 GLU A O 1
ATOM 1180 N N . ALA A 1 162 ? 7.271 -11.345 -22.022 1.00 95.38 162 ALA A N 1
ATOM 1181 C CA . ALA A 1 162 ? 8.708 -11.545 -21.880 1.00 95.38 162 ALA A CA 1
ATOM 1182 C C . ALA A 1 162 ? 9.475 -11.322 -23.196 1.00 95.38 162 ALA A C 1
ATOM 1184 O O . ALA A 1 162 ? 9.129 -11.886 -24.232 1.00 95.38 162 ALA A O 1
ATOM 1185 N N . GLY A 1 163 ? 10.558 -10.546 -23.146 1.00 95.81 163 GLY A N 1
ATOM 1186 C CA . GLY A 1 163 ? 11.430 -10.268 -24.289 1.00 95.81 163 GLY A CA 1
ATOM 1187 C C . GLY A 1 163 ? 10.869 -9.282 -25.319 1.00 95.81 163 GLY A C 1
ATOM 1188 O O . GLY A 1 163 ? 11.560 -8.991 -26.294 1.00 95.81 163 GLY A O 1
ATOM 1189 N N . HIS A 1 164 ? 9.654 -8.760 -25.128 1.00 97.38 164 HIS A N 1
ATOM 1190 C CA . HIS A 1 164 ? 9.057 -7.757 -26.011 1.00 97.38 164 HIS A CA 1
ATOM 1191 C C . HIS A 1 164 ? 9.409 -6.326 -25.598 1.00 97.38 164 HIS A C 1
ATOM 1193 O O . HIS A 1 164 ? 9.856 -6.086 -24.476 1.00 97.38 164 HIS A O 1
ATOM 1199 N N . ASP A 1 165 ? 9.212 -5.392 -26.535 1.00 96.94 165 ASP A N 1
ATOM 1200 C CA . ASP A 1 165 ? 9.505 -3.975 -26.337 1.00 96.94 165 ASP A CA 1
ATOM 1201 C C . ASP A 1 165 ? 8.590 -3.353 -25.273 1.00 96.94 165 ASP A C 1
ATOM 1203 O O . ASP A 1 165 ? 7.367 -3.475 -25.340 1.00 96.94 165 ASP A O 1
ATOM 1207 N N . CYS A 1 166 ? 9.200 -2.681 -24.303 1.00 96.56 166 CYS A N 1
ATOM 1208 C CA . CYS A 1 166 ? 8.536 -1.979 -23.207 1.00 96.56 166 CYS A CA 1
ATOM 1209 C C . CYS A 1 166 ? 8.917 -0.491 -23.167 1.00 96.56 166 CYS A C 1
ATOM 1211 O O . CYS A 1 166 ? 8.807 0.161 -22.126 1.00 96.56 166 CYS A O 1
ATOM 1213 N N . SER A 1 167 ? 9.401 0.053 -24.287 1.00 95.00 167 SER A N 1
ATOM 1214 C CA . SER A 1 167 ? 9.891 1.432 -24.362 1.00 95.00 167 SER A CA 1
ATOM 1215 C C . SER A 1 167 ? 8.766 2.473 -24.286 1.00 95.00 167 SER A C 1
ATOM 1217 O O . SER A 1 167 ? 9.001 3.614 -23.877 1.00 95.00 167 SER A O 1
ATOM 1219 N N . ALA A 1 168 ? 7.535 2.091 -24.642 1.00 95.19 168 ALA A N 1
ATOM 1220 C CA . ALA A 1 168 ? 6.366 2.960 -24.558 1.00 95.19 168 ALA A CA 1
ATOM 1221 C C . ALA A 1 168 ? 6.003 3.283 -23.102 1.00 95.19 168 ALA A C 1
ATOM 1223 O O . ALA A 1 168 ? 6.173 2.458 -22.211 1.00 95.19 168 ALA A O 1
ATOM 1224 N N . LEU A 1 169 ? 5.464 4.484 -22.855 1.00 93.31 169 LEU A N 1
ATOM 1225 C CA . LEU A 1 169 ? 5.161 4.970 -21.502 1.00 93.31 169 LEU A CA 1
ATOM 1226 C C . LEU A 1 169 ? 4.058 4.184 -20.780 1.00 93.31 169 LEU A C 1
ATOM 1228 O O . LEU A 1 169 ? 4.081 4.159 -19.551 1.00 93.31 169 LEU A O 1
ATOM 1232 N N . SER A 1 170 ? 3.167 3.510 -21.505 1.00 95.31 170 SER A N 1
ATOM 1233 C CA . SER A 1 170 ? 2.113 2.633 -20.973 1.00 95.31 170 SER A CA 1
ATOM 1234 C C . SER A 1 170 ? 2.595 1.220 -20.628 1.00 95.31 170 SER A C 1
ATOM 1236 O O . SER A 1 170 ? 1.929 0.507 -19.885 1.00 95.31 170 SER A O 1
ATOM 1238 N N . SER A 1 171 ? 3.743 0.785 -21.150 1.00 96.38 171 SER A N 1
ATOM 1239 C CA . SER A 1 171 ? 4.166 -0.616 -21.082 1.00 96.38 171 SER A CA 1
ATOM 1240 C C . SER A 1 171 ? 4.576 -1.058 -19.678 1.00 96.38 171 SER A C 1
ATOM 1242 O O . SER A 1 171 ? 5.506 -0.484 -19.103 1.00 96.38 171 SER A O 1
ATOM 1244 N N . VAL A 1 172 ? 3.964 -2.129 -19.175 1.00 95.50 172 VAL A N 1
ATOM 1245 C CA . VAL A 1 172 ? 4.299 -2.784 -17.903 1.00 95.50 172 VAL A CA 1
ATOM 1246 C C . VAL A 1 172 ? 4.648 -4.244 -18.168 1.00 95.50 172 VAL A C 1
ATOM 1248 O O . VAL A 1 172 ? 3.877 -4.981 -18.777 1.00 95.50 172 VAL A O 1
ATOM 1251 N N . CYS A 1 173 ? 5.821 -4.678 -17.717 1.00 95.50 173 CYS A N 1
ATOM 1252 C CA . CYS A 1 173 ? 6.224 -6.077 -17.828 1.00 95.50 173 CYS A CA 1
ATOM 1253 C C . CYS A 1 173 ? 5.491 -6.934 -16.786 1.00 95.50 173 CYS A C 1
ATOM 1255 O O . CYS A 1 173 ? 5.240 -6.478 -15.672 1.00 95.50 173 CYS A O 1
ATOM 1257 N N . GLY A 1 174 ? 5.155 -8.180 -17.136 1.00 91.31 174 GLY A N 1
ATOM 1258 C CA . GLY A 1 174 ? 4.537 -9.123 -16.193 1.00 91.31 174 GLY A CA 1
ATOM 1259 C C . GLY A 1 174 ? 5.394 -9.382 -14.943 1.00 91.31 174 GLY A C 1
ATOM 1260 O O . GLY A 1 174 ? 6.593 -9.137 -14.955 1.00 91.31 174 GLY A O 1
ATOM 1261 N N . GLY A 1 175 ? 4.794 -9.922 -13.875 1.00 87.31 175 GLY A N 1
ATOM 1262 C CA . GLY A 1 175 ? 5.375 -9.943 -12.519 1.00 87.31 175 GLY A CA 1
ATOM 1263 C C . GLY A 1 175 ? 6.792 -10.521 -12.356 1.00 87.31 175 GLY A C 1
ATOM 1264 O O . GLY A 1 175 ? 7.533 -10.044 -11.499 1.00 87.31 175 GLY A O 1
ATOM 1265 N N . GLU A 1 176 ? 7.203 -11.477 -13.192 1.00 91.75 176 GLU A N 1
ATOM 1266 C CA . GLU A 1 176 ? 8.555 -12.076 -13.175 1.00 91.75 176 GLU A CA 1
ATOM 1267 C C . GLU A 1 176 ? 9.588 -11.306 -14.020 1.00 91.75 176 GLU A C 1
ATOM 1269 O O . GLU A 1 176 ? 10.752 -11.700 -14.123 1.00 91.75 176 GLU A O 1
ATOM 1274 N N . TYR A 1 177 ? 9.170 -10.203 -14.637 1.00 95.62 177 TYR A N 1
ATOM 1275 C CA . TYR A 1 177 ? 9.950 -9.419 -15.582 1.00 95.62 177 TYR A CA 1
ATOM 1276 C C . TYR A 1 177 ? 10.019 -7.949 -15.151 1.00 95.62 177 TYR A C 1
ATOM 1278 O O . TYR A 1 177 ? 9.166 -7.446 -14.421 1.00 95.62 177 TYR A O 1
ATOM 1286 N N . TYR A 1 178 ? 11.039 -7.237 -15.617 1.00 94.19 178 TYR A N 1
ATOM 1287 C CA . TYR A 1 178 ? 11.188 -5.792 -15.467 1.00 94.19 178 TYR A CA 1
ATOM 1288 C C . TYR A 1 178 ? 11.549 -5.159 -16.813 1.00 94.19 178 TYR A C 1
ATOM 1290 O O . TYR A 1 178 ? 12.074 -5.831 -17.699 1.00 94.19 178 TYR A O 1
ATOM 1298 N N . CYS A 1 179 ? 11.255 -3.870 -16.976 1.00 94.56 179 CYS A N 1
ATOM 1299 C CA . CYS A 1 179 ? 11.606 -3.133 -18.185 1.00 94.56 179 CYS A CA 1
ATOM 1300 C C . CYS A 1 179 ? 12.982 -2.477 -18.022 1.00 94.56 179 CYS A C 1
ATOM 1302 O O . CYS A 1 179 ? 13.140 -1.611 -17.163 1.00 94.56 179 CYS A O 1
ATOM 1304 N N . ASP A 1 180 ? 13.950 -2.818 -18.874 1.00 93.00 180 ASP A N 1
ATOM 1305 C CA . ASP A 1 180 ? 15.278 -2.173 -18.895 1.00 93.00 180 ASP A CA 1
ATOM 1306 C C . ASP A 1 180 ? 15.288 -0.814 -19.637 1.00 93.00 180 ASP A C 1
ATOM 1308 O O . ASP A 1 180 ? 16.331 -0.189 -19.820 1.00 93.00 180 ASP A O 1
ATOM 1312 N N . GLY A 1 181 ? 14.110 -0.353 -20.071 1.00 92.38 181 GLY A N 1
ATOM 1313 C CA . GLY A 1 181 ? 13.909 0.816 -20.928 1.00 92.38 181 GLY A CA 1
ATOM 1314 C C . GLY A 1 181 ? 13.740 0.466 -22.409 1.00 92.38 181 GLY A C 1
ATOM 1315 O O . GLY A 1 181 ? 13.351 1.330 -23.191 1.00 92.38 181 GLY A O 1
ATOM 1316 N N . SER A 1 182 ? 14.002 -0.783 -22.796 1.00 95.19 182 SER A N 1
ATOM 1317 C CA . SER A 1 182 ? 13.782 -1.305 -24.145 1.00 95.19 182 SER A CA 1
ATOM 1318 C C . SER A 1 182 ? 12.968 -2.595 -24.134 1.00 95.19 182 SER A C 1
ATOM 1320 O O . SER A 1 182 ? 11.971 -2.648 -24.832 1.00 95.19 182 SER A O 1
ATOM 1322 N N . HIS A 1 183 ? 13.320 -3.610 -23.341 1.00 96.56 183 HIS A N 1
ATOM 1323 C CA . HIS A 1 183 ? 12.659 -4.918 -23.335 1.00 96.56 183 HIS A CA 1
ATOM 1324 C C . HIS A 1 183 ? 12.280 -5.398 -21.932 1.00 96.56 183 HIS A C 1
ATOM 1326 O O . HIS A 1 183 ? 12.912 -5.047 -20.934 1.00 96.56 183 HIS A O 1
ATOM 1332 N N . CYS A 1 184 ? 11.265 -6.262 -21.869 1.00 96.75 184 CYS A N 1
ATOM 1333 C CA . CYS A 1 184 ? 10.922 -6.991 -20.653 1.00 96.75 184 CYS A CA 1
ATOM 1334 C C . CYS A 1 184 ? 11.907 -8.140 -20.405 1.00 96.75 184 CYS A C 1
ATOM 1336 O O . CYS A 1 184 ? 11.858 -9.170 -21.080 1.00 96.75 184 CYS A O 1
ATOM 1338 N N . LEU A 1 185 ? 12.792 -7.977 -19.425 1.00 96.56 185 LEU A N 1
ATOM 1339 C CA . LEU A 1 185 ? 13.803 -8.959 -19.031 1.00 96.56 185 LEU A CA 1
ATOM 1340 C C . LEU A 1 185 ? 13.398 -9.671 -17.747 1.00 96.56 185 LEU A C 1
ATOM 1342 O O . LEU A 1 185 ? 12.716 -9.090 -16.910 1.00 96.56 185 LEU A O 1
ATOM 1346 N N . SER A 1 186 ? 13.809 -10.929 -17.584 1.00 96.56 186 SER A N 1
ATOM 1347 C CA . SER A 1 186 ? 13.572 -11.655 -16.334 1.00 96.56 186 SER A CA 1
ATOM 1348 C C . SER A 1 186 ? 14.260 -10.944 -15.175 1.00 96.56 186 SER A C 1
ATOM 1350 O O . SER A 1 186 ? 15.395 -10.485 -15.314 1.00 96.56 186 SER A O 1
ATOM 1352 N N . LYS A 1 187 ? 13.586 -10.889 -14.027 1.00 95.88 187 LYS A N 1
ATOM 1353 C CA . LYS A 1 187 ? 14.178 -10.408 -12.778 1.00 95.88 187 LYS A CA 1
ATOM 1354 C C . LYS A 1 187 ? 15.415 -11.223 -12.390 1.00 95.88 187 LYS A C 1
ATOM 1356 O O . LYS A 1 187 ? 15.550 -12.388 -12.770 1.00 95.88 187 LYS A O 1
ATOM 1361 N N . LYS A 1 188 ? 16.318 -10.587 -11.645 1.00 96.94 188 LYS A N 1
ATOM 1362 C CA . LYS A 1 188 ? 17.632 -11.138 -11.293 1.00 96.94 188 LYS A CA 1
ATOM 1363 C C . LYS A 1 188 ? 17.501 -12.328 -10.340 1.00 96.94 188 LYS A C 1
ATOM 1365 O O . LYS A 1 188 ? 16.724 -12.288 -9.384 1.00 96.94 188 LYS A O 1
ATOM 1370 N N . ALA A 1 189 ? 18.256 -13.386 -10.610 1.00 96.62 189 ALA A N 1
ATOM 1371 C CA . ALA A 1 189 ? 18.349 -14.565 -9.761 1.00 96.62 189 ALA A CA 1
ATOM 1372 C C . ALA A 1 189 ? 19.247 -14.308 -8.539 1.00 96.62 189 ALA A C 1
ATOM 1374 O O . ALA A 1 189 ? 19.911 -13.279 -8.435 1.00 96.62 189 ALA A O 1
ATOM 1375 N N . ALA A 1 190 ? 19.275 -15.262 -7.605 1.00 96.06 190 ALA A N 1
ATOM 1376 C CA . ALA A 1 190 ? 20.135 -15.185 -6.427 1.00 96.06 190 ALA A CA 1
ATOM 1377 C C . ALA A 1 190 ? 21.608 -14.988 -6.823 1.00 96.06 190 ALA A C 1
ATOM 1379 O O . ALA A 1 190 ? 22.080 -15.602 -7.779 1.00 96.06 190 ALA A O 1
ATOM 1380 N N . GLU A 1 191 ? 22.316 -14.150 -6.065 1.00 95.88 191 GLU A N 1
ATOM 1381 C CA . GLU A 1 191 ? 23.721 -13.781 -6.289 1.00 95.88 191 GLU A CA 1
ATOM 1382 C C . GLU A 1 191 ? 23.999 -13.012 -7.593 1.00 95.88 191 GLU A C 1
ATOM 1384 O O . GLU A 1 191 ? 25.158 -12.714 -7.872 1.00 95.88 191 GLU A O 1
ATOM 1389 N N . GLU A 1 192 ? 22.989 -12.645 -8.388 1.00 97.06 192 GLU A N 1
ATOM 1390 C CA . GLU A 1 192 ? 23.187 -11.744 -9.526 1.00 97.06 192 GLU A CA 1
ATOM 1391 C C . GLU A 1 192 ? 23.206 -10.273 -9.076 1.00 97.06 192 GLU A C 1
ATOM 1393 O O . GLU A 1 192 ? 22.487 -9.916 -8.135 1.00 97.06 192 GLU A O 1
ATOM 1398 N N . PRO A 1 193 ? 23.993 -9.401 -9.741 1.00 95.81 193 PRO A N 1
ATOM 1399 C CA . PRO A 1 193 ? 23.976 -7.967 -9.478 1.00 95.81 193 PRO A CA 1
ATOM 1400 C C . PRO A 1 193 ? 22.577 -7.382 -9.660 1.00 95.81 193 PRO A C 1
ATOM 1402 O O . PRO A 1 193 ? 21.886 -7.692 -10.637 1.00 95.81 193 PRO A O 1
ATOM 1405 N N . CYS A 1 194 ? 22.184 -6.516 -8.735 1.00 95.25 194 CYS A N 1
ATOM 1406 C CA . CYS A 1 194 ? 20.850 -5.941 -8.689 1.00 95.25 194 CYS A CA 1
ATOM 1407 C C . CYS A 1 194 ? 20.887 -4.447 -8.379 1.00 95.25 194 CYS A C 1
ATOM 1409 O O . CYS A 1 194 ? 21.866 -3.907 -7.864 1.00 95.25 194 CYS A O 1
ATOM 1411 N N . SER A 1 195 ? 19.792 -3.769 -8.706 1.00 91.81 195 SER A N 1
ATOM 1412 C CA . SER A 1 195 ? 19.580 -2.361 -8.377 1.00 91.81 195 SER A CA 1
ATOM 1413 C C . SER A 1 195 ? 18.087 -2.035 -8.375 1.00 91.81 195 SER A C 1
ATOM 1415 O O . SER A 1 195 ? 17.261 -2.854 -8.776 1.00 91.81 195 SER A O 1
ATOM 1417 N N . ASN A 1 196 ? 17.729 -0.799 -8.025 1.00 84.12 196 ASN A N 1
ATOM 1418 C CA . ASN A 1 196 ? 16.344 -0.320 -8.121 1.00 84.12 196 ASN A CA 1
ATOM 1419 C C . ASN A 1 196 ? 15.760 -0.414 -9.545 1.00 84.12 196 ASN A C 1
ATOM 1421 O O . ASN A 1 196 ? 14.546 -0.480 -9.708 1.00 84.12 196 ASN A O 1
ATOM 1425 N N . THR A 1 197 ? 16.605 -0.405 -10.582 1.00 87.19 197 THR A N 1
ATOM 1426 C CA . THR A 1 197 ? 16.193 -0.558 -11.990 1.00 87.19 197 THR A CA 1
ATOM 1427 C C . THR A 1 197 ? 16.364 -1.977 -12.523 1.00 87.19 197 THR A C 1
ATOM 1429 O O . THR A 1 197 ? 15.904 -2.272 -13.621 1.00 87.19 197 THR A O 1
ATOM 1432 N N . GLU A 1 198 ? 17.019 -2.849 -11.762 1.00 92.25 198 GLU A N 1
ATOM 1433 C CA . GLU A 1 198 ? 17.267 -4.250 -12.093 1.00 92.25 198 GLU A CA 1
ATOM 1434 C C . GLU A 1 198 ? 16.892 -5.121 -10.884 1.00 92.25 198 GLU A C 1
ATOM 1436 O O . GLU A 1 198 ? 17.773 -5.589 -10.155 1.00 92.25 198 GLU A O 1
ATOM 1441 N N . PRO A 1 199 ? 15.583 -5.275 -10.617 1.00 93.12 199 PRO A N 1
ATOM 1442 C CA . PRO A 1 199 ? 15.097 -5.896 -9.397 1.00 93.12 199 PRO A CA 1
ATOM 1443 C C . PRO A 1 199 ? 15.322 -7.411 -9.380 1.00 93.12 199 PRO A C 1
ATOM 1445 O O . PRO A 1 199 ? 15.365 -8.084 -10.416 1.00 93.12 199 PRO A O 1
ATOM 1448 N N . CYS A 1 200 ? 15.403 -7.944 -8.165 1.00 95.88 200 CYS A N 1
ATOM 1449 C CA . CYS A 1 200 ? 15.482 -9.374 -7.901 1.00 95.88 200 CYS A CA 1
ATOM 1450 C C . CYS A 1 200 ? 14.146 -10.083 -8.141 1.00 95.88 200 CYS A C 1
ATOM 1452 O O . CYS A 1 200 ? 13.083 -9.457 -8.139 1.00 95.88 200 CYS A O 1
ATOM 1454 N N . GLY A 1 201 ? 14.217 -11.393 -8.389 1.00 94.19 201 GLY A N 1
ATOM 1455 C CA . GLY A 1 201 ? 13.055 -12.274 -8.507 1.00 94.19 201 GLY A CA 1
ATOM 1456 C C . GLY A 1 201 ? 12.264 -12.402 -7.204 1.00 94.19 201 GLY A C 1
ATOM 1457 O O . GLY A 1 201 ? 12.608 -11.800 -6.188 1.00 94.19 201 GLY A O 1
ATOM 1458 N N . ALA A 1 202 ? 11.193 -13.195 -7.239 1.00 90.62 202 ALA A N 1
ATOM 1459 C CA . ALA A 1 202 ? 10.429 -13.522 -6.037 1.00 90.62 202 ALA A CA 1
ATOM 1460 C C . ALA A 1 202 ? 11.328 -14.134 -4.942 1.00 90.62 202 ALA A C 1
ATOM 1462 O O . ALA A 1 202 ? 12.310 -14.811 -5.250 1.00 90.62 202 ALA A O 1
ATOM 1463 N N . ASP A 1 203 ? 10.984 -13.880 -3.676 1.00 93.19 203 ASP A N 1
ATOM 1464 C CA . ASP A 1 203 ? 11.698 -14.362 -2.479 1.00 93.19 203 ASP A CA 1
ATOM 1465 C C . ASP A 1 203 ? 13.159 -13.877 -2.351 1.00 93.19 203 ASP A C 1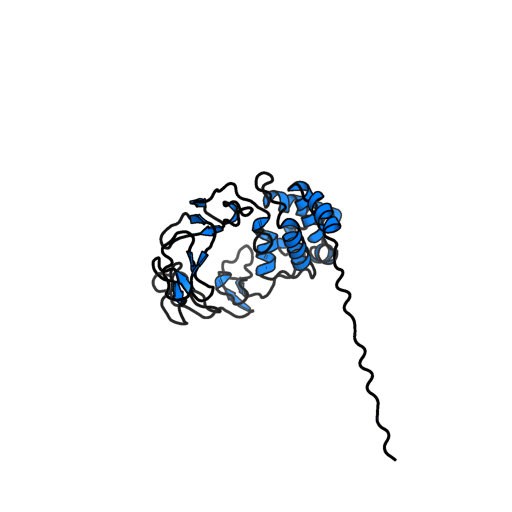
ATOM 1467 O O . ASP A 1 203 ? 13.947 -14.401 -1.557 1.00 93.19 203 ASP A O 1
ATOM 1471 N N . LEU A 1 204 ? 13.536 -12.861 -3.131 1.00 96.12 204 LEU A N 1
ATOM 1472 C CA . LEU A 1 204 ? 14.842 -12.219 -3.103 1.00 96.12 204 LEU A CA 1
ATOM 1473 C C . LEU A 1 204 ? 14.681 -10.708 -2.906 1.00 96.12 204 LEU A C 1
ATOM 1475 O O . LEU A 1 204 ? 13.728 -10.100 -3.390 1.00 96.12 204 LEU A O 1
ATOM 1479 N N . HIS A 1 205 ? 15.660 -10.084 -2.265 1.00 94.50 205 HIS A N 1
ATOM 1480 C CA . HIS A 1 205 ? 15.751 -8.636 -2.123 1.00 94.50 205 HIS A CA 1
ATOM 1481 C C . HIS A 1 205 ? 17.107 -8.132 -2.614 1.00 94.50 205 HIS A C 1
ATOM 1483 O O . HIS A 1 205 ? 18.085 -8.884 -2.665 1.00 94.50 205 HIS A O 1
ATOM 1489 N N . CYS A 1 206 ? 17.157 -6.854 -2.989 1.00 95.06 206 CYS A N 1
ATOM 1490 C CA . CYS A 1 206 ? 18.390 -6.185 -3.375 1.00 95.06 206 CYS A CA 1
ATOM 1491 C C . CYS A 1 206 ? 18.843 -5.264 -2.236 1.00 95.06 206 CYS A C 1
ATOM 1493 O O . CYS A 1 206 ? 18.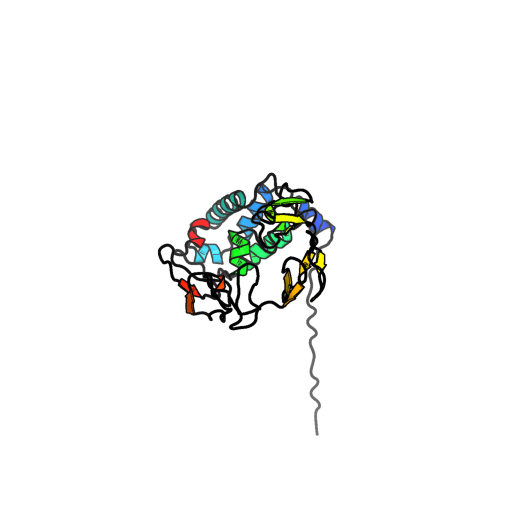188 -4.250 -2.008 1.00 95.06 206 CYS A O 1
ATOM 1495 N N . PRO A 1 207 ? 19.926 -5.585 -1.506 1.00 92.12 207 PRO A N 1
ATOM 1496 C CA . PRO A 1 207 ? 20.451 -4.702 -0.470 1.00 92.12 207 PRO A CA 1
ATOM 1497 C C . PRO A 1 207 ? 20.822 -3.319 -1.022 1.00 92.12 207 PRO A C 1
ATOM 1499 O O . PRO A 1 207 ? 21.073 -3.152 -2.214 1.00 92.12 207 PRO A O 1
ATOM 1502 N N . ALA A 1 208 ? 20.910 -2.316 -0.148 1.00 87.00 208 ALA A N 1
ATOM 1503 C CA . ALA A 1 208 ? 21.413 -1.004 -0.538 1.00 87.00 208 ALA A CA 1
ATOM 1504 C C . ALA A 1 208 ? 22.945 -1.029 -0.723 1.00 87.00 208 ALA A C 1
ATOM 1506 O O . ALA A 1 208 ? 23.680 -1.432 0.180 1.00 87.00 208 ALA A O 1
ATOM 1507 N N . GLY A 1 209 ? 23.435 -0.535 -1.864 1.00 85.44 209 GLY A N 1
ATOM 1508 C CA . GLY A 1 209 ? 24.869 -0.413 -2.158 1.00 85.44 209 GLY A CA 1
ATOM 1509 C C . GLY A 1 209 ? 25.195 -0.531 -3.650 1.00 85.44 209 GLY A C 1
ATOM 1510 O O . GLY A 1 209 ? 24.414 -1.103 -4.407 1.00 85.44 209 GLY A O 1
ATOM 1511 N N . ASP A 1 210 ? 26.354 -0.008 -4.061 1.00 77.81 210 ASP A N 1
ATOM 1512 C CA . ASP A 1 210 ? 26.770 0.063 -5.475 1.00 77.81 210 ASP A CA 1
ATOM 1513 C C . ASP A 1 210 ? 27.150 -1.303 -6.089 1.00 77.81 210 ASP A C 1
ATOM 1515 O O . ASP A 1 210 ? 27.123 -1.453 -7.306 1.00 77.81 210 ASP A O 1
ATOM 1519 N N . ASP A 1 211 ? 27.444 -2.308 -5.255 1.00 85.88 211 ASP A N 1
ATOM 1520 C CA . ASP A 1 211 ? 27.795 -3.683 -5.654 1.00 85.88 211 ASP A CA 1
ATOM 1521 C C . ASP A 1 211 ? 26.812 -4.703 -5.050 1.00 85.88 211 ASP A C 1
ATOM 1523 O O . ASP A 1 211 ? 27.189 -5.779 -4.569 1.00 85.88 211 ASP A O 1
ATOM 1527 N N . SER A 1 212 ? 25.533 -4.335 -4.994 1.00 94.00 212 SER A N 1
ATOM 1528 C CA . SER A 1 212 ? 24.503 -5.174 -4.386 1.00 94.00 212 SER A CA 1
ATOM 1529 C C . SER A 1 212 ? 24.141 -6.347 -5.285 1.00 94.00 212 SER A C 1
ATOM 1531 O O . SER A 1 212 ? 24.092 -6.238 -6.510 1.00 94.00 212 SER A O 1
ATOM 1533 N N . HIS A 1 213 ? 23.910 -7.492 -4.655 1.00 96.75 213 HIS A N 1
ATOM 1534 C CA . HIS A 1 213 ? 23.521 -8.727 -5.322 1.00 96.75 213 HIS A CA 1
ATOM 1535 C C . HIS A 1 213 ? 22.246 -9.249 -4.675 1.00 96.75 213 HIS A C 1
ATOM 1537 O O . HIS A 1 213 ? 22.033 -9.030 -3.481 1.00 96.75 213 HIS A O 1
ATOM 1543 N N . CYS A 1 214 ? 21.418 -9.954 -5.439 1.00 97.38 214 CYS A N 1
ATOM 1544 C CA . CYS A 1 214 ? 20.171 -10.497 -4.923 1.00 97.38 214 CYS A CA 1
ATOM 1545 C C . CYS A 1 214 ? 20.415 -11.508 -3.806 1.00 97.38 214 CYS A C 1
ATOM 1547 O O . CYS A 1 214 ? 21.125 -12.501 -3.992 1.00 97.38 214 CYS A O 1
ATOM 1549 N N . GLN A 1 215 ? 19.785 -11.270 -2.661 1.00 96.44 215 GLN A N 1
ATOM 1550 C CA . GLN A 1 215 ? 19.872 -12.113 -1.474 1.00 96.44 215 GLN A CA 1
ATOM 1551 C C . GLN A 1 215 ? 18.497 -12.685 -1.130 1.00 96.44 215 GLN A C 1
ATOM 1553 O O . GLN A 1 215 ? 17.499 -11.997 -1.340 1.00 96.44 215 GLN A O 1
ATOM 1558 N N . PRO A 1 216 ? 18.416 -13.910 -0.579 1.00 96.81 216 PRO A N 1
ATOM 1559 C CA . PRO A 1 216 ? 17.167 -14.439 -0.045 1.00 96.81 216 PRO A CA 1
ATOM 1560 C C . PRO A 1 216 ? 16.519 -13.471 0.939 1.00 96.81 216 PRO A C 1
ATOM 1562 O O . PRO A 1 216 ? 17.207 -12.849 1.753 1.00 96.81 216 PRO A O 1
ATOM 1565 N N . THR A 1 217 ? 15.198 -13.349 0.874 1.00 96.12 217 THR A N 1
ATOM 1566 C CA . THR A 1 217 ? 14.443 -12.723 1.957 1.00 96.12 217 THR A CA 1
ATOM 1567 C C . THR A 1 217 ? 14.548 -13.559 3.231 1.00 96.12 217 THR A C 1
ATOM 1569 O O . THR A 1 217 ? 14.731 -14.776 3.197 1.00 96.12 217 THR A O 1
ATOM 1572 N N . LEU A 1 218 ? 14.434 -12.889 4.365 1.00 96.06 218 LEU A N 1
ATOM 1573 C CA . LEU A 1 218 ? 14.524 -13.444 5.700 1.00 96.06 218 LEU A CA 1
ATOM 1574 C C . LEU A 1 218 ? 13.174 -14.015 6.139 1.00 96.06 218 LEU A C 1
ATOM 1576 O O . LEU A 1 218 ? 12.124 -13.395 5.944 1.00 96.06 218 LEU A O 1
ATOM 1580 N N . ASP A 1 219 ? 13.228 -15.176 6.787 1.00 95.94 219 ASP A N 1
ATOM 1581 C CA . ASP A 1 219 ? 12.084 -15.773 7.470 1.00 95.94 219 ASP A CA 1
ATOM 1582 C C . ASP A 1 219 ? 11.706 -14.977 8.733 1.00 95.94 219 ASP A C 1
ATOM 1584 O O . ASP A 1 219 ? 12.486 -14.184 9.274 1.00 95.94 219 ASP A O 1
ATOM 1588 N N . THR A 1 220 ? 10.510 -15.243 9.255 1.00 94.75 220 THR A N 1
ATOM 1589 C CA . THR A 1 220 ? 10.002 -14.702 10.519 1.00 94.75 220 THR A CA 1
ATOM 1590 C C . THR A 1 220 ? 11.021 -14.865 11.654 1.00 94.75 220 THR A C 1
ATOM 1592 O O . THR A 1 220 ? 11.519 -15.958 11.930 1.00 94.75 220 THR A O 1
ATOM 1595 N N . GLY A 1 221 ? 11.319 -13.768 12.350 1.00 93.38 221 GLY A N 1
ATOM 1596 C CA . GLY A 1 221 ? 12.311 -13.692 13.423 1.00 93.38 221 GLY A CA 1
ATOM 1597 C C . GLY A 1 221 ? 13.731 -13.335 12.972 1.00 93.38 221 GLY A C 1
ATOM 1598 O O . GLY A 1 221 ? 14.572 -13.096 13.840 1.00 93.38 221 GLY A O 1
ATOM 1599 N N . GLY A 1 222 ? 14.012 -13.269 11.665 1.00 95.12 222 GLY A N 1
ATOM 1600 C CA . GLY A 1 222 ? 15.272 -12.732 11.141 1.00 95.12 222 GLY A CA 1
ATOM 1601 C C . GLY A 1 222 ? 15.422 -11.234 11.423 1.00 95.12 222 GLY A C 1
ATOM 1602 O O . GLY A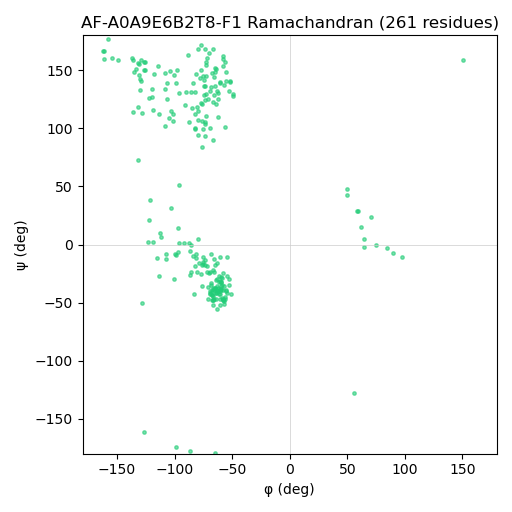 1 222 ? 14.431 -10.509 11.417 1.00 95.12 222 GLY A O 1
ATOM 1603 N N . GLU A 1 223 ? 16.643 -10.764 11.690 1.00 94.94 223 GLU A N 1
ATOM 1604 C CA . GLU A 1 223 ? 16.920 -9.334 11.902 1.00 94.94 223 GLU A CA 1
ATOM 1605 C C . GLU A 1 223 ? 16.839 -8.565 10.582 1.00 94.94 223 GLU A C 1
ATOM 1607 O O . GLU A 1 223 ? 17.477 -8.945 9.605 1.00 94.94 223 GLU A O 1
ATOM 1612 N N . CYS A 1 224 ? 16.089 -7.469 10.566 1.00 94.50 224 CYS A N 1
ATOM 1613 C CA . CYS A 1 224 ? 15.856 -6.654 9.377 1.00 94.50 224 CYS A CA 1
ATOM 1614 C C . CYS A 1 224 ? 15.965 -5.163 9.703 1.00 94.50 224 CYS A C 1
ATOM 1616 O O . CYS A 1 224 ? 15.804 -4.743 10.843 1.00 94.50 224 CYS A O 1
ATOM 1618 N N . GLU A 1 225 ? 16.204 -4.353 8.689 1.00 93.06 225 GLU A N 1
ATOM 1619 C CA . GLU A 1 225 ? 16.176 -2.891 8.707 1.00 93.06 225 GLU A CA 1
ATOM 1620 C C . GLU A 1 225 ? 15.030 -2.352 7.837 1.00 93.06 225 GLU A C 1
ATOM 1622 O O . GLU A 1 225 ? 14.514 -1.265 8.097 1.00 93.06 225 GLU A O 1
ATOM 1627 N N . LEU A 1 226 ? 14.619 -3.115 6.815 1.00 91.62 226 LEU A N 1
ATOM 1628 C CA . LEU A 1 226 ? 13.600 -2.741 5.837 1.00 91.62 226 LEU A CA 1
ATOM 1629 C C . LEU A 1 226 ? 12.622 -3.892 5.584 1.00 91.62 226 LEU A C 1
ATOM 1631 O O . LEU A 1 226 ? 13.001 -5.063 5.601 1.00 91.62 226 LEU A O 1
ATOM 1635 N N . ASP A 1 227 ? 11.373 -3.545 5.275 1.00 91.88 227 ASP A N 1
ATOM 1636 C CA . ASP A 1 227 ? 10.295 -4.494 4.963 1.00 91.88 227 ASP A CA 1
ATOM 1637 C C . ASP A 1 227 ? 10.653 -5.459 3.824 1.00 91.88 227 ASP A C 1
ATOM 1639 O O . ASP A 1 227 ? 10.338 -6.645 3.891 1.00 91.88 227 ASP A O 1
ATOM 1643 N N . GLU A 1 228 ? 11.348 -4.966 2.795 1.00 91.62 228 GLU A N 1
ATOM 1644 C CA . GLU A 1 228 ? 11.746 -5.745 1.616 1.00 91.62 228 GLU A CA 1
ATOM 1645 C C . GLU A 1 228 ? 12.727 -6.879 1.927 1.00 91.62 228 GLU A C 1
ATOM 1647 O O . GLU A 1 228 ? 12.859 -7.805 1.134 1.00 91.62 228 GLU A O 1
ATOM 1652 N N . GLN A 1 229 ? 13.392 -6.842 3.085 1.00 94.69 229 GLN A N 1
ATOM 1653 C CA . GLN A 1 229 ? 14.277 -7.921 3.513 1.00 94.69 229 GLN A CA 1
ATOM 1654 C C . GLN A 1 229 ? 13.503 -9.128 4.033 1.00 94.69 229 GLN A C 1
ATOM 1656 O O . GLN A 1 229 ? 14.085 -10.200 4.131 1.00 94.69 229 GLN A O 1
ATOM 1661 N N . CYS A 1 230 ? 12.225 -8.985 4.375 1.00 95.94 230 CYS A N 1
ATOM 1662 C CA . CYS A 1 230 ? 11.415 -10.035 4.978 1.00 95.94 230 CYS A CA 1
ATOM 1663 C C . CYS A 1 230 ? 10.545 -10.729 3.933 1.00 95.94 230 CYS A C 1
ATOM 1665 O O . CYS A 1 230 ? 9.921 -10.066 3.109 1.00 95.94 230 CYS A O 1
ATOM 1667 N N . ALA A 1 231 ? 10.420 -12.056 4.010 1.00 94.75 231 ALA A N 1
ATOM 1668 C CA . ALA A 1 231 ? 9.566 -12.820 3.093 1.00 94.75 231 ALA A CA 1
ATOM 1669 C C . ALA A 1 231 ? 8.089 -12.388 3.184 1.00 94.75 231 ALA A C 1
ATOM 1671 O O . ALA A 1 231 ? 7.358 -12.398 2.197 1.00 94.75 231 ALA A O 1
ATOM 1672 N N . SER A 1 232 ? 7.661 -11.950 4.370 1.00 93.00 232 SER A N 1
ATOM 1673 C CA . SER A 1 232 ? 6.334 -11.385 4.621 1.00 93.00 232 SER A CA 1
ATOM 1674 C C . SER A 1 232 ? 6.152 -9.957 4.095 1.00 93.00 232 SER A C 1
ATOM 1676 O O . SER A 1 232 ? 5.023 -9.473 4.033 1.00 93.00 232 SER A O 1
ATOM 1678 N N . GLY A 1 233 ? 7.239 -9.257 3.752 1.00 92.69 233 GLY A N 1
ATOM 1679 C CA . GLY A 1 233 ? 7.225 -7.826 3.459 1.00 92.69 233 GLY A CA 1
ATOM 1680 C C . GLY A 1 233 ? 6.987 -6.945 4.689 1.00 92.69 233 GLY A C 1
ATOM 1681 O O . GLY A 1 233 ? 6.460 -5.845 4.536 1.00 92.69 233 GLY A O 1
ATOM 1682 N N . LEU A 1 234 ? 7.295 -7.436 5.896 1.00 93.44 234 LEU A N 1
ATOM 1683 C CA . LEU A 1 234 ? 7.124 -6.699 7.148 1.00 93.44 234 LEU A CA 1
ATOM 1684 C C . LEU A 1 234 ? 8.338 -6.861 8.067 1.00 93.44 234 LEU A C 1
ATOM 1686 O O . LEU A 1 234 ? 8.579 -7.930 8.634 1.00 93.44 234 LEU A O 1
ATOM 1690 N N . CYS A 1 235 ? 9.032 -5.749 8.283 1.00 93.81 235 CYS A N 1
ATOM 1691 C CA . CYS A 1 235 ? 10.068 -5.581 9.280 1.00 93.81 235 CYS A CA 1
ATOM 1692 C C . CYS A 1 235 ? 9.504 -4.829 10.490 1.00 93.81 235 CYS A C 1
ATOM 1694 O O . CYS A 1 235 ? 9.278 -3.618 10.466 1.00 93.81 235 CYS A O 1
ATOM 1696 N N . ALA A 1 236 ? 9.273 -5.545 11.590 1.00 90.06 236 ALA A N 1
ATOM 1697 C CA . ALA A 1 236 ? 8.726 -4.969 12.810 1.00 90.06 236 ALA A CA 1
ATOM 1698 C C . ALA A 1 236 ? 9.799 -4.161 13.564 1.00 90.06 236 ALA A C 1
ATOM 1700 O O . ALA A 1 236 ? 10.443 -4.653 14.495 1.00 90.06 236 ALA A O 1
ATOM 1701 N N . LEU A 1 237 ? 9.982 -2.902 13.159 1.00 83.00 237 LEU A N 1
ATOM 1702 C CA . LEU A 1 237 ? 10.824 -1.930 13.853 1.00 83.00 237 LEU A CA 1
ATOM 1703 C C . LEU A 1 237 ? 10.140 -1.447 15.135 1.00 83.00 237 LEU A C 1
ATOM 1705 O O . LEU A 1 237 ? 8.959 -1.086 15.146 1.00 83.00 237 LEU A O 1
ATOM 1709 N N . ARG A 1 238 ? 10.899 -1.355 16.229 1.00 75.88 238 ARG A N 1
ATOM 1710 C CA . ARG A 1 238 ? 10.470 -0.541 17.374 1.00 75.88 238 ARG A CA 1
ATOM 1711 C C . ARG A 1 238 ? 10.747 0.918 17.036 1.00 75.88 238 ARG A C 1
ATOM 1713 O O . ARG A 1 238 ? 11.765 1.222 16.431 1.00 75.88 238 ARG A O 1
ATOM 1720 N N . THR A 1 239 ? 9.877 1.830 17.461 1.00 67.62 239 THR A N 1
ATOM 1721 C CA . THR A 1 239 ? 9.861 3.258 17.066 1.00 67.62 239 THR A CA 1
ATOM 1722 C C . THR A 1 239 ? 11.169 4.039 17.268 1.00 67.62 239 THR A C 1
ATOM 1724 O O . THR A 1 239 ? 11.290 5.159 16.779 1.00 67.62 239 THR A O 1
ATOM 1727 N N . THR A 1 240 ? 12.152 3.479 17.974 1.00 73.69 240 THR A N 1
ATOM 1728 C CA . THR A 1 240 ? 13.467 4.085 18.229 1.00 73.69 240 THR A CA 1
ATOM 1729 C C . THR A 1 240 ? 14.651 3.230 17.767 1.00 73.69 240 THR A C 1
ATOM 1731 O O . THR A 1 240 ? 15.793 3.602 18.027 1.00 73.69 240 THR A O 1
ATOM 1734 N N . GLU A 1 241 ? 14.410 2.072 17.158 1.00 81.88 241 GLU A N 1
ATOM 1735 C CA . GLU A 1 241 ? 15.444 1.123 16.738 1.00 81.88 241 GLU A CA 1
ATOM 1736 C C . GLU A 1 241 ? 15.593 1.171 15.208 1.00 81.88 241 GLU A C 1
ATOM 1738 O O . GLU A 1 241 ? 14.609 1.284 14.484 1.00 81.88 241 GLU A O 1
ATOM 1743 N N . SER A 1 242 ? 16.832 1.115 14.710 1.00 83.62 242 SER A N 1
ATOM 1744 C CA . SER A 1 242 ? 17.130 1.017 13.270 1.00 83.62 242 SER A CA 1
ATOM 1745 C C . SER A 1 242 ? 17.135 -0.425 12.758 1.00 83.62 242 SER A C 1
ATOM 1747 O O . SER A 1 242 ? 17.316 -0.647 11.570 1.00 83.62 242 SER A O 1
ATOM 1749 N N . VAL A 1 243 ? 16.986 -1.389 13.670 1.00 90.62 243 VAL A N 1
ATOM 1750 C CA . VAL A 1 243 ? 16.957 -2.825 13.401 1.00 90.62 243 VAL A CA 1
ATOM 1751 C C . VAL A 1 243 ? 15.728 -3.391 14.101 1.00 90.62 243 VAL A C 1
ATOM 1753 O O . VAL A 1 243 ? 15.466 -3.079 15.263 1.00 90.62 243 VAL A O 1
ATOM 1756 N N . GLY A 1 244 ? 14.969 -4.199 13.382 1.00 92.38 244 GLY A N 1
ATOM 1757 C CA . GLY A 1 244 ? 13.768 -4.887 13.819 1.00 92.38 244 GLY A CA 1
ATOM 1758 C C . GLY A 1 244 ? 13.874 -6.377 13.537 1.00 92.38 244 GLY A C 1
ATOM 1759 O O . GLY A 1 244 ? 14.960 -6.923 13.342 1.00 92.38 244 GLY A O 1
ATOM 1760 N N . VAL A 1 245 ? 12.722 -7.039 13.532 1.00 94.44 245 VAL A N 1
ATOM 1761 C CA . VAL A 1 245 ? 12.620 -8.460 13.194 1.00 94.44 245 VAL A CA 1
ATOM 1762 C C . VAL A 1 245 ? 11.539 -8.682 12.152 1.00 94.44 245 VAL A C 1
ATOM 1764 O O . VAL A 1 245 ? 10.483 -8.049 12.206 1.00 94.44 245 VAL A O 1
ATOM 1767 N N . CYS A 1 246 ? 11.782 -9.600 11.225 1.00 95.94 246 CYS A N 1
ATOM 1768 C CA . CYS A 1 246 ? 10.775 -10.011 10.264 1.00 95.94 246 CYS A CA 1
ATOM 1769 C C . CYS A 1 246 ? 9.594 -10.640 10.994 1.00 95.94 246 CYS A C 1
ATOM 1771 O O . CYS A 1 246 ? 9.766 -11.512 11.849 1.00 95.94 246 CYS A O 1
ATOM 1773 N N . ALA A 1 247 ? 8.393 -10.185 10.671 1.00 94.75 247 ALA A N 1
ATOM 1774 C CA . ALA A 1 247 ? 7.159 -10.650 11.284 1.00 94.75 247 ALA A CA 1
ATOM 1775 C C . ALA A 1 247 ? 6.152 -10.999 10.193 1.00 94.75 247 ALA A C 1
ATOM 1777 O O . ALA A 1 247 ? 6.108 -10.332 9.165 1.00 94.75 247 ALA A O 1
ATOM 1778 N N . ASP A 1 248 ? 5.317 -12.008 10.415 1.00 94.38 248 ASP A N 1
ATOM 1779 C CA . ASP A 1 248 ? 4.246 -12.336 9.462 1.00 94.38 248 ASP A CA 1
ATOM 1780 C C . ASP A 1 248 ? 3.068 -11.362 9.591 1.00 94.38 248 ASP A C 1
ATOM 1782 O O . ASP A 1 248 ? 2.319 -11.129 8.641 1.00 94.38 248 ASP A O 1
ATOM 1786 N N . SER A 1 249 ? 2.926 -10.772 10.778 1.00 93.38 249 SER A N 1
ATOM 1787 C CA . SER A 1 249 ? 1.816 -9.911 11.150 1.00 93.38 249 SER A CA 1
ATOM 1788 C C . SER A 1 249 ? 2.143 -9.032 12.362 1.00 93.38 249 SER A C 1
ATOM 1790 O O . SER A 1 249 ? 3.110 -9.254 13.100 1.00 93.38 249 SER A O 1
ATOM 1792 N N . VAL A 1 250 ? 1.300 -8.026 12.592 1.00 91.38 250 VAL A N 1
ATOM 1793 C CA . VAL A 1 250 ? 1.291 -7.180 13.785 1.00 91.38 250 VAL A CA 1
ATOM 1794 C C . VAL A 1 250 ? 0.008 -7.426 14.565 1.00 91.38 250 VAL A C 1
ATOM 1796 O O . VAL A 1 250 ? -1.078 -7.026 14.150 1.00 91.38 250 VAL A O 1
ATOM 1799 N N . VAL A 1 251 ? 0.138 -8.016 15.751 1.00 92.88 251 VAL A N 1
ATOM 1800 C CA . VAL A 1 251 ? -0.991 -8.187 16.673 1.00 92.88 251 VAL A CA 1
ATOM 1801 C C . VAL A 1 251 ? -1.290 -6.866 17.378 1.00 92.88 251 VAL A C 1
ATOM 1803 O O . VAL A 1 251 ? -0.442 -6.311 18.093 1.00 92.88 251 VAL A O 1
ATOM 1806 N N . LEU A 1 252 ? -2.523 -6.380 17.230 1.00 92.69 252 LEU A N 1
ATOM 1807 C CA . LEU A 1 252 ? -2.983 -5.184 17.923 1.00 92.69 252 LEU A CA 1
ATOM 1808 C C . LEU A 1 252 ? -2.964 -5.408 19.438 1.00 92.69 252 LEU A C 1
ATOM 1810 O O . LEU A 1 252 ? -3.419 -6.423 19.972 1.00 92.69 252 LEU A O 1
ATOM 1814 N N . ASN A 1 253 ? -2.392 -4.439 20.142 1.00 91.81 253 ASN A N 1
ATOM 1815 C CA . ASN A 1 253 ? -2.313 -4.413 21.593 1.00 91.81 253 ASN A CA 1
ATOM 1816 C C . ASN A 1 253 ? -2.189 -2.955 22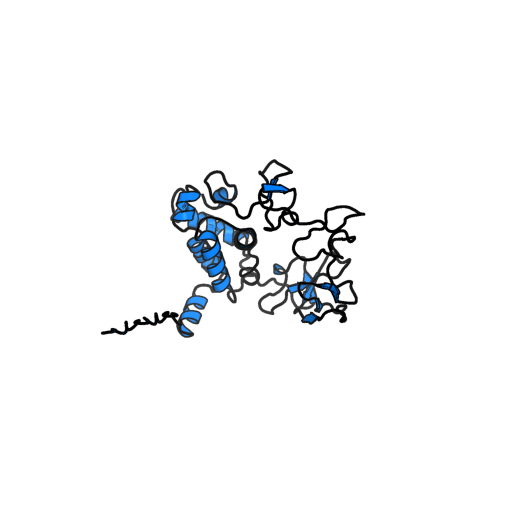.068 1.00 91.81 253 ASN A C 1
ATOM 1818 O O . ASN A 1 253 ? -1.752 -2.109 21.285 1.00 91.81 253 ASN A O 1
ATOM 1822 N N . PRO A 1 254 ? -2.483 -2.631 23.339 1.00 90.69 254 PRO A N 1
ATOM 1823 C CA . PRO A 1 254 ? -2.579 -1.238 23.782 1.00 90.69 254 PRO A CA 1
ATOM 1824 C C . PRO A 1 254 ? -1.264 -0.444 23.733 1.00 90.69 254 PRO A C 1
ATOM 1826 O O . PRO A 1 254 ? -1.296 0.773 23.919 1.00 90.69 254 PRO A O 1
ATOM 1829 N N . LEU A 1 255 ? -0.125 -1.124 23.541 1.00 85.88 255 LEU A N 1
ATOM 1830 C CA . LEU A 1 255 ? 1.209 -0.533 23.407 1.00 85.88 255 LEU A CA 1
ATOM 1831 C C . LEU A 1 255 ? 1.662 -0.418 21.943 1.00 85.88 255 LEU A C 1
ATOM 1833 O O . LEU A 1 255 ? 2.711 0.165 21.681 1.00 85.88 255 LEU A O 1
ATOM 1837 N N . SER A 1 256 ? 0.912 -0.989 20.997 1.00 83.94 256 SER A N 1
ATOM 1838 C CA . SER A 1 256 ? 1.212 -0.864 19.575 1.00 83.94 256 SER A CA 1
ATOM 1839 C C . SER A 1 256 ? 0.951 0.575 19.117 1.00 83.94 256 SER A C 1
ATOM 1841 O O . SER A 1 256 ? -0.145 1.084 19.372 1.00 83.94 256 SER A O 1
ATOM 1843 N N . PRO A 1 257 ? 1.880 1.214 18.379 1.00 81.69 257 PRO A N 1
ATOM 1844 C CA . PRO A 1 257 ? 1.646 2.525 17.769 1.00 81.69 257 PRO A CA 1
ATOM 1845 C C . PRO A 1 257 ? 0.393 2.564 16.880 1.00 81.69 257 PRO A C 1
ATOM 1847 O O . PRO A 1 257 ? -0.252 3.600 16.758 1.00 81.69 257 PRO A O 1
ATOM 1850 N N . LEU A 1 258 ? -0.005 1.424 16.301 1.00 84.38 258 LEU A N 1
ATOM 1851 C CA . LEU A 1 258 ? -1.239 1.313 15.515 1.00 84.38 258 LEU A CA 1
ATOM 1852 C C . LEU A 1 258 ? -2.485 1.570 16.366 1.00 84.38 258 LEU A C 1
ATOM 1854 O O . LEU A 1 258 ? -3.435 2.200 15.907 1.00 84.38 258 LEU A O 1
ATOM 1858 N N . CYS A 1 259 ? -2.464 1.140 17.629 1.00 89.19 259 CYS A N 1
ATOM 1859 C CA . CYS A 1 259 ? -3.566 1.374 18.548 1.00 89.19 259 CYS A CA 1
ATOM 1860 C C . CYS A 1 259 ? -3.643 2.829 19.029 1.00 89.19 259 CYS A C 1
ATOM 1862 O O . CYS A 1 259 ? -4.707 3.240 19.472 1.00 89.19 259 CYS A O 1
ATOM 1864 N N . GLU A 1 260 ? -2.592 3.649 18.904 1.00 83.12 260 GLU A N 1
ATOM 1865 C CA . GLU A 1 260 ? -2.688 5.086 19.221 1.00 83.12 260 GLU A CA 1
ATOM 1866 C C . GLU A 1 260 ? -3.679 5.813 18.303 1.00 83.12 260 GLU A C 1
ATOM 1868 O O . GLU A 1 260 ? -4.326 6.766 18.724 1.00 83.12 260 GLU A O 1
ATOM 1873 N N . GLN A 1 261 ? -3.841 5.337 17.066 1.00 74.88 261 GLN A N 1
ATOM 1874 C CA . GLN A 1 261 ? -4.813 5.883 16.114 1.00 74.88 261 GLN A CA 1
ATOM 1875 C C . GLN A 1 261 ? -6.225 5.300 16.298 1.00 74.88 261 GLN A C 1
ATOM 1877 O O . GLN A 1 261 ? -7.172 5.781 15.677 1.00 74.88 261 GLN A O 1
ATOM 1882 N N . LEU A 1 262 ? -6.370 4.259 17.124 1.00 75.25 262 LEU A N 1
ATOM 1883 C CA . LEU A 1 262 ? -7.624 3.543 17.400 1.00 75.25 262 LEU A CA 1
ATOM 1884 C C . LEU A 1 262 ? -8.183 3.847 18.803 1.00 75.25 262 LEU A C 1
ATOM 1886 O O . LEU A 1 262 ? -9.326 3.496 19.093 1.00 75.25 262 LEU A O 1
ATOM 1890 N N . ARG A 1 263 ? -7.382 4.472 19.676 1.00 76.88 263 ARG A N 1
ATOM 1891 C CA . ARG A 1 263 ? -7.718 4.782 21.070 1.00 76.88 263 ARG A CA 1
ATOM 1892 C C . ARG A 1 263 ? -8.231 6.188 21.277 1.00 76.88 263 ARG A C 1
ATOM 1894 O O . ARG A 1 263 ? -9.034 6.273 22.221 1.00 76.88 263 ARG A O 1
#

pLDDT: mean 87.06, std 14.21, range [34.91, 97.44]

Mean predicted aligned error: 8.72 Å